Protein AF-B5VTX0-F1 (afdb_monomer_lite)

Secondary structure (DSSP, 8-state):
-HHHHHHHHHHH----HHHIIIIIHHHHHHHHHHHHT-HHHHHHHHHHHHHHSSSTTS-SS--SSS---HHHHHHHHHHHSSGGG-----TT--HHHHHHHHHHSGGGGSPP-------SPPP---S-EEEEE-SSSEEEEEEEEE-GGGHHHHHHHHHHHHSTT-TTGGG-SEEEEEEETTEEEEEEEEEES-HHHHHHHHHHHHHHHHH-EE-GGGHHHHHHHHHHHHTT-SSPPP---TT--EE-----EEEEEESTTTSPPGGG-

Sequence (269 aa):
YYVNALADVLYKTAFKPHELTESVLPAARYDYAVAEQCPVKSAEDQLYAITFRKGLGNPLLYDGVERVSLQDIKDFADKVYTKENLEVSGENVVEADLKRFVDESLLRTLPAGKSLVSKSEPKSFLGEENRVRFIGDSVAAIGIPVNKASLAQYEVLANYLTSALSDLSGLLSSAKLDKFTDGGLFTLFVRDQDSAVVSSNIKKIVADLKKGKDLSPAINYTKLKNAVQNESVSSPIELNFDAVKDFKLGKFNYVAVGDVSNLPYLDEL

pLDDT: mean 94.05, std 4.98, range [66.25, 98.56]

Radius of gyration: 21.54 Å; chains: 1; bounding box: 52×45×51 Å

Organism: Saccharomyces cerevisiae (strain AWRI1631) (NCBI:txid545124)

Foldseek 3Di:
DVLQVVLCCLQCDPLDPCCCVPPVVVVLVVVCVVQQVPQVSVQVLVQQCQWQVPDSNDRPGDPCPDDDDSVNVVVVSLQQSALQQDDDDDDPDDPVVVVVSCCVHNSVVGHHHHHPDDQAAGDTDFQAEDEAADAFKKKKKWKDWFAPQCLLQLLLVQQCLCDPVDPLNVQWPHWHWADDNGTIMTMTMGIDRDQLSNQVSVLVVLVVLQVKDFSVVSLVVSVVVLVVVVVVDRDRDDDDNPPHTMGHDDTIYMYIYHPRVSHDDSVSD

InterPro domains:
  IPR011249 Metalloenzyme, LuxS/M16 peptidase-like [SSF63411] (3-114)
  IPR011249 Metalloenzyme, LuxS/M16 peptidase-like [SSF63411] (122-269)
  IPR011765 Peptidase M16, N-terminal [PF00675] (2-63)

Structure (mmCIF, N/CA/C/O backbone):
data_AF-B5VTX0-F1
#
_entry.id   AF-B5VTX0-F1
#
loop_
_atom_site.group_PDB
_atom_site.id
_atom_site.type_symbol
_atom_site.label_atom_id
_atom_site.label_alt_id
_atom_site.label_comp_id
_atom_site.label_asym_id
_atom_site.label_entity_id
_atom_site.label_seq_id
_atom_site.pdbx_PDB_ins_code
_atom_site.Cartn_x
_atom_site.Cartn_y
_atom_site.Cartn_z
_atom_site.occupancy
_atom_site.B_iso_or_equiv
_atom_site.auth_seq_id
_atom_site.auth_comp_id
_atom_site.auth_asym_id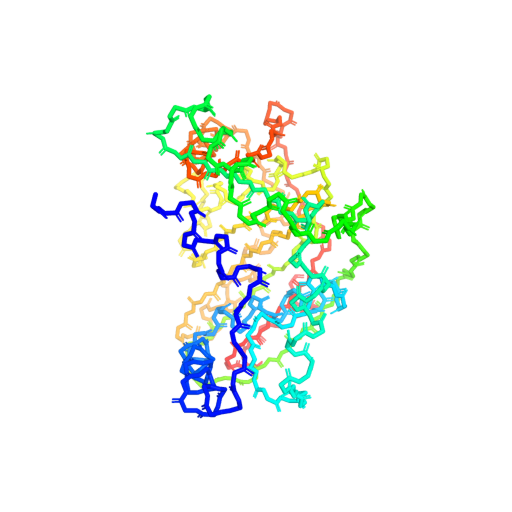
_atom_site.auth_atom_id
_atom_site.pdbx_PDB_model_num
ATOM 1 N N . TYR A 1 1 ? 29.386 4.761 -14.176 1.00 69.56 1 TYR A N 1
ATOM 2 C CA . TYR A 1 1 ? 29.278 3.297 -13.995 1.00 69.56 1 TYR A CA 1
ATOM 3 C C . TYR A 1 1 ? 27.851 2.886 -13.638 1.00 69.56 1 TYR A C 1
ATOM 5 O O . TYR A 1 1 ? 27.204 2.295 -14.488 1.00 69.56 1 TYR A O 1
ATOM 13 N N . TYR A 1 2 ? 27.314 3.266 -12.471 1.00 85.94 2 TYR A N 1
ATOM 14 C CA . TYR A 1 2 ? 25.959 2.865 -12.046 1.00 85.94 2 TYR A CA 1
ATOM 15 C C . TYR A 1 2 ? 24.827 3.301 -12.991 1.00 85.94 2 TYR A C 1
ATOM 17 O O . TYR A 1 2 ? 23.953 2.494 -13.284 1.00 85.94 2 TYR A O 1
ATOM 25 N N . VAL A 1 3 ? 24.887 4.522 -13.542 1.00 89.88 3 VAL A N 1
ATOM 26 C CA . VAL A 1 3 ? 23.897 5.010 -14.527 1.00 89.88 3 VAL A CA 1
ATOM 27 C C . VAL A 1 3 ? 23.802 4.075 -15.738 1.00 89.88 3 VAL A C 1
ATOM 29 O O . VAL A 1 3 ? 22.707 3.702 -16.142 1.00 89.88 3 VAL A O 1
ATOM 32 N N . ASN A 1 4 ? 24.941 3.614 -16.264 1.00 90.75 4 ASN A N 1
ATOM 33 C CA . ASN A 1 4 ? 24.968 2.703 -17.411 1.00 90.75 4 ASN A CA 1
ATOM 34 C C . ASN A 1 4 ? 24.459 1.302 -17.053 1.00 90.75 4 ASN A C 1
ATOM 36 O O . ASN A 1 4 ? 23.766 0.696 -17.860 1.00 90.75 4 ASN A O 1
ATOM 40 N N . ALA A 1 5 ? 24.753 0.803 -15.848 1.00 93.12 5 ALA A N 1
ATOM 41 C CA . ALA A 1 5 ? 24.249 -0.494 -15.397 1.00 93.12 5 ALA A CA 1
ATOM 42 C C . ALA A 1 5 ? 22.714 -0.500 -15.272 1.00 93.12 5 ALA A C 1
ATOM 44 O O . ALA A 1 5 ? 22.065 -1.430 -15.739 1.00 93.12 5 ALA A O 1
ATOM 45 N N . LEU A 1 6 ? 22.124 0.561 -14.707 1.00 94.38 6 LEU A N 1
ATOM 46 C CA . LEU A 1 6 ? 20.665 0.714 -14.636 1.00 94.38 6 LEU A CA 1
ATOM 47 C C . LEU A 1 6 ? 20.047 0.885 -16.032 1.00 94.38 6 LEU A C 1
ATOM 49 O O . LEU A 1 6 ? 19.010 0.295 -16.328 1.00 94.38 6 LEU A O 1
ATOM 53 N N . ALA A 1 7 ? 20.713 1.639 -16.910 1.00 93.25 7 ALA A N 1
ATOM 54 C CA . ALA A 1 7 ? 20.294 1.805 -18.297 1.00 93.25 7 ALA A CA 1
ATOM 55 C C . ALA A 1 7 ? 20.274 0.473 -19.067 1.00 93.25 7 ALA A C 1
ATOM 57 O O . ALA A 1 7 ? 19.331 0.207 -19.809 1.00 93.25 7 ALA A O 1
ATOM 58 N N . ASP A 1 8 ? 21.289 -0.374 -18.876 1.00 93.50 8 ASP A N 1
ATOM 59 C CA . ASP A 1 8 ? 21.383 -1.685 -19.521 1.00 93.50 8 ASP A CA 1
ATOM 60 C C . ASP A 1 8 ? 20.226 -2.611 -19.109 1.00 93.50 8 ASP A C 1
ATOM 62 O O . ASP A 1 8 ? 19.672 -3.304 -19.966 1.00 93.50 8 ASP A O 1
ATOM 66 N N . VAL A 1 9 ? 19.824 -2.584 -17.832 1.00 95.31 9 VAL A N 1
ATOM 67 C CA . VAL A 1 9 ? 18.678 -3.359 -17.324 1.00 95.31 9 VAL A CA 1
ATOM 68 C C . VAL A 1 9 ? 17.379 -2.915 -17.998 1.00 95.31 9 VAL A C 1
ATOM 70 O O . VAL A 1 9 ? 16.646 -3.747 -18.531 1.00 95.31 9 VAL A O 1
ATOM 73 N N . LEU A 1 10 ? 17.104 -1.610 -18.031 1.00 94.12 10 LEU A N 1
ATOM 74 C CA . LEU A 1 10 ? 15.864 -1.090 -18.615 1.00 94.12 10 LEU A CA 1
ATOM 75 C C . LEU A 1 10 ? 15.803 -1.270 -20.138 1.00 94.12 10 LEU A C 1
ATOM 77 O O . LEU A 1 10 ? 14.724 -1.471 -20.682 1.00 94.12 10 LEU A O 1
ATOM 81 N N . TYR A 1 11 ? 16.945 -1.206 -20.830 1.00 93.56 11 TYR A N 1
ATOM 82 C CA . TYR A 1 11 ? 16.978 -1.219 -22.293 1.00 93.56 11 TYR A CA 1
ATOM 83 C C . TYR A 1 11 ? 17.087 -2.623 -22.909 1.00 93.56 11 TYR A C 1
ATOM 85 O O . TYR A 1 11 ? 16.518 -2.870 -23.970 1.00 93.56 11 TYR A O 1
ATOM 93 N N . LYS A 1 12 ? 17.859 -3.543 -22.311 1.00 93.12 12 LYS A N 1
ATOM 94 C CA . LYS A 1 12 ? 18.245 -4.807 -22.977 1.00 93.12 12 LYS A CA 1
ATOM 95 C C . LYS A 1 12 ? 18.386 -6.005 -22.035 1.00 93.12 12 LYS A C 1
ATOM 97 O O . LYS A 1 12 ? 19.260 -6.852 -22.237 1.00 93.12 12 LYS A O 1
ATOM 102 N N . THR A 1 13 ? 17.521 -6.113 -21.028 1.00 95.38 13 THR A N 1
ATOM 103 C CA . THR A 1 13 ? 17.429 -7.347 -20.233 1.00 95.38 13 THR A CA 1
ATOM 104 C C . THR A 1 13 ? 17.148 -8.548 -21.144 1.00 95.38 13 THR A C 1
ATOM 106 O O . THR A 1 13 ? 16.314 -8.494 -22.047 1.00 95.38 13 THR A O 1
ATOM 109 N N . ALA A 1 14 ? 17.881 -9.644 -20.940 1.00 93.81 14 ALA A N 1
ATOM 110 C CA . ALA A 1 14 ? 17.911 -10.760 -21.882 1.00 93.81 14 ALA A CA 1
ATOM 111 C C . ALA A 1 14 ? 16.621 -11.601 -21.904 1.00 93.81 14 ALA A C 1
ATOM 113 O O . ALA A 1 14 ? 16.335 -12.231 -22.928 1.00 93.81 14 ALA A O 1
ATOM 114 N N . PHE A 1 15 ? 15.879 -11.624 -20.787 1.00 95.62 15 PHE A N 1
ATOM 115 C CA . PHE A 1 15 ? 14.642 -12.387 -20.586 1.00 95.62 15 PHE A CA 1
ATOM 116 C C . PHE A 1 15 ? 14.743 -13.820 -21.133 1.00 95.62 15 PHE A C 1
ATOM 118 O O . PHE A 1 15 ? 13.949 -14.237 -21.992 1.00 95.62 15 PHE A O 1
ATOM 125 N N . LYS A 1 16 ? 15.766 -14.570 -20.699 1.00 96.62 16 LYS A N 1
ATOM 126 C CA . LYS A 1 16 ? 15.952 -15.951 -21.147 1.00 96.62 16 LYS A CA 1
ATOM 127 C C . LYS A 1 16 ? 14.939 -16.871 -20.452 1.00 96.62 16 LYS A C 1
ATOM 129 O O . LYS A 1 16 ? 14.689 -16.716 -19.259 1.00 96.62 16 LYS A O 1
ATOM 134 N N . PRO A 1 17 ? 14.385 -17.880 -21.154 1.00 96.50 17 PRO A N 1
ATOM 135 C CA . PRO A 1 17 ? 13.412 -18.794 -20.551 1.00 96.50 17 PRO A CA 1
ATOM 136 C C . PRO A 1 17 ? 13.913 -19.527 -19.300 1.00 96.50 17 PRO A C 1
ATOM 138 O O . PRO A 1 17 ? 13.130 -19.738 -18.380 1.00 96.50 17 PRO A O 1
ATOM 141 N N . HIS A 1 18 ? 15.201 -19.885 -19.249 1.00 96.25 18 HIS A N 1
ATOM 142 C CA . HIS A 1 18 ? 15.778 -20.586 -18.099 1.00 96.25 18 HIS A CA 1
ATOM 143 C C . HIS A 1 18 ? 15.883 -19.686 -16.859 1.00 96.25 18 HIS A C 1
ATOM 145 O O . HIS A 1 18 ? 15.585 -20.146 -15.764 1.00 96.25 18 HIS A O 1
ATOM 151 N N . GLU A 1 19 ? 16.188 -18.391 -17.017 1.00 96.62 19 GLU A N 1
ATOM 152 C CA . GLU A 1 19 ? 16.247 -17.432 -15.899 1.00 96.62 19 GLU A CA 1
ATOM 153 C C . GLU A 1 19 ? 14.890 -17.324 -15.189 1.00 96.62 19 GLU A C 1
ATOM 155 O O . GLU A 1 19 ? 14.826 -17.251 -13.959 1.00 96.62 19 GLU A O 1
ATOM 160 N N . LEU A 1 20 ? 13.792 -17.382 -15.957 1.00 95.25 20 LEU A N 1
ATOM 161 C CA . LEU A 1 20 ? 12.441 -17.362 -15.405 1.00 95.25 20 LEU A CA 1
ATOM 162 C C . LEU A 1 20 ? 12.197 -18.566 -14.486 1.00 95.25 20 LEU A C 1
ATOM 164 O O . LEU A 1 20 ? 11.734 -18.402 -13.360 1.00 95.25 20 LEU A O 1
ATOM 168 N N . THR A 1 21 ? 12.510 -19.776 -14.947 1.00 96.25 21 THR A N 1
ATOM 169 C CA . THR A 1 21 ? 12.226 -21.009 -14.198 1.00 96.25 21 THR A CA 1
ATOM 170 C C . THR A 1 21 ? 13.223 -21.293 -13.080 1.00 96.25 21 THR A C 1
ATOM 172 O O . THR A 1 21 ? 12.836 -21.860 -12.062 1.00 96.25 21 THR A O 1
ATOM 175 N N . GLU A 1 22 ? 14.489 -20.920 -13.262 1.00 97.06 22 GLU A N 1
ATOM 176 C CA . GLU A 1 22 ? 15.588 -21.273 -12.356 1.00 97.06 22 GLU A CA 1
ATOM 177 C C . GLU A 1 22 ? 15.849 -20.204 -11.291 1.00 97.06 22 GLU A C 1
ATOM 179 O O . GLU A 1 22 ? 16.371 -20.528 -10.229 1.00 97.06 22 GLU A O 1
ATOM 184 N N . SER A 1 23 ? 15.500 -18.937 -11.544 1.00 96.88 23 SER A N 1
ATOM 185 C CA . SER A 1 23 ? 15.804 -17.827 -10.627 1.00 96.88 23 SER A CA 1
ATOM 186 C C . SER A 1 23 ? 14.580 -16.987 -10.267 1.00 96.88 23 SER A C 1
ATOM 188 O O . SER A 1 23 ? 14.277 -16.837 -9.084 1.00 96.88 23 SER A O 1
ATOM 190 N N . VAL A 1 24 ? 13.834 -16.484 -11.256 1.00 97.31 24 VAL A N 1
ATOM 191 C CA . VAL A 1 24 ? 12.740 -15.524 -11.009 1.00 97.31 24 VAL A CA 1
ATOM 192 C C . VAL A 1 24 ? 11.555 -16.172 -10.290 1.00 97.31 24 VAL A C 1
ATOM 194 O O . VAL A 1 24 ? 11.121 -15.668 -9.258 1.00 97.31 24 VAL A O 1
ATOM 197 N N . LEU A 1 25 ? 11.031 -17.297 -10.792 1.00 96.19 25 LEU A N 1
ATOM 198 C CA . LEU A 1 25 ? 9.890 -17.972 -10.161 1.00 96.19 25 LEU A CA 1
ATOM 199 C C . LEU A 1 25 ? 10.214 -18.509 -8.755 1.00 96.19 25 LEU A C 1
ATOM 201 O O . LEU A 1 25 ? 9.362 -18.361 -7.879 1.00 96.19 25 LEU A O 1
ATOM 205 N N . PRO A 1 26 ? 11.393 -19.109 -8.488 1.00 97.56 26 PRO A N 1
ATOM 206 C CA . PRO A 1 26 ? 11.787 -19.461 -7.125 1.00 97.56 26 PRO A CA 1
ATOM 207 C C . PRO A 1 26 ? 11.815 -18.264 -6.168 1.00 97.56 26 PRO A C 1
ATOM 209 O O . PRO A 1 26 ? 11.274 -18.374 -5.069 1.00 97.56 26 PRO A O 1
ATOM 212 N N . ALA A 1 27 ? 12.377 -17.125 -6.590 1.00 97.69 27 ALA A N 1
ATOM 213 C CA . ALA A 1 27 ? 12.401 -15.910 -5.776 1.00 97.69 27 ALA A CA 1
ATOM 214 C C . ALA A 1 27 ? 10.984 -15.372 -5.512 1.00 97.69 27 ALA A C 1
ATOM 216 O O . ALA A 1 27 ? 10.610 -15.176 -4.360 1.00 97.69 27 ALA A O 1
ATOM 217 N N . ALA A 1 28 ? 10.148 -15.254 -6.549 1.00 96.88 28 ALA A N 1
ATOM 218 C CA . ALA A 1 28 ? 8.771 -14.776 -6.408 1.00 96.88 28 ALA A CA 1
ATOM 219 C C . ALA A 1 28 ? 7.922 -15.672 -5.486 1.00 96.88 28 ALA A C 1
ATOM 221 O O . ALA A 1 28 ? 7.133 -15.179 -4.682 1.00 96.88 28 ALA A O 1
ATOM 222 N N . ARG A 1 29 ? 8.108 -16.998 -5.559 1.00 96.50 29 ARG A N 1
ATOM 223 C CA . ARG A 1 29 ? 7.440 -17.950 -4.656 1.00 96.50 29 ARG A CA 1
ATOM 224 C C . ARG A 1 29 ? 7.894 -17.792 -3.211 1.00 96.50 29 ARG A C 1
ATOM 226 O O . ARG A 1 29 ? 7.072 -17.933 -2.313 1.00 96.50 29 ARG A O 1
ATOM 233 N N . TYR A 1 30 ? 9.180 -17.527 -2.987 1.00 97.94 30 TYR A N 1
ATOM 234 C CA . TYR A 1 30 ? 9.694 -17.246 -1.651 1.00 97.94 30 TYR A CA 1
ATOM 235 C C . TYR A 1 30 ? 9.080 -15.960 -1.085 1.00 97.94 30 TYR A C 1
ATOM 237 O O . TYR A 1 30 ? 8.579 -15.978 0.037 1.00 97.94 30 TYR A O 1
ATOM 245 N N . ASP A 1 31 ? 9.036 -14.884 -1.872 1.00 97.81 31 ASP A N 1
ATOM 246 C CA . ASP A 1 31 ? 8.447 -13.610 -1.446 1.00 97.81 31 ASP A CA 1
ATOM 247 C C . ASP A 1 31 ? 6.964 -13.763 -1.083 1.00 97.81 31 ASP A C 1
ATOM 249 O O . ASP A 1 31 ? 6.530 -13.289 -0.028 1.00 97.81 31 ASP A O 1
ATOM 253 N N . TYR A 1 32 ? 6.201 -14.484 -1.916 1.00 97.56 32 TYR A N 1
ATOM 254 C CA . TYR A 1 32 ? 4.808 -14.812 -1.624 1.00 97.56 32 TYR A CA 1
ATOM 255 C C . TYR A 1 32 ? 4.680 -15.650 -0.350 1.00 97.56 32 TYR A C 1
ATOM 257 O O . TYR A 1 32 ? 3.905 -15.288 0.528 1.00 97.56 32 TYR A O 1
ATOM 265 N N . ALA A 1 33 ? 5.480 -16.709 -0.193 1.00 96.88 33 ALA A N 1
ATOM 266 C CA . ALA A 1 33 ? 5.438 -17.561 0.994 1.00 96.88 33 ALA A CA 1
ATOM 267 C C . ALA A 1 33 ? 5.741 -16.780 2.285 1.00 96.88 33 ALA A C 1
ATOM 269 O O . ALA A 1 33 ? 5.105 -17.005 3.310 1.00 96.88 33 ALA A O 1
ATOM 270 N N . VAL A 1 34 ? 6.680 -15.829 2.253 1.00 97.38 34 VAL A N 1
ATOM 271 C CA . VAL A 1 34 ? 6.973 -14.961 3.407 1.00 97.38 34 VAL A CA 1
ATOM 272 C C . VAL A 1 34 ? 5.805 -14.016 3.701 1.00 97.38 34 VAL A C 1
ATOM 274 O O . VAL A 1 34 ? 5.466 -13.798 4.866 1.00 97.38 34 VAL A O 1
ATOM 277 N N . ALA A 1 35 ? 5.192 -13.434 2.669 1.00 96.00 35 ALA A N 1
ATOM 278 C CA . ALA A 1 35 ? 4.055 -12.535 2.836 1.00 96.00 35 ALA A CA 1
ATOM 279 C C . ALA A 1 35 ? 2.788 -13.263 3.313 1.00 96.00 35 ALA A C 1
ATOM 281 O O . ALA A 1 35 ? 2.085 -12.732 4.170 1.00 96.00 35 ALA A O 1
ATOM 282 N N . GLU A 1 36 ? 2.544 -14.479 2.821 1.00 95.50 36 GLU A N 1
ATOM 283 C CA . GLU A 1 36 ? 1.406 -15.334 3.175 1.00 95.50 36 GLU A CA 1
ATOM 284 C C . GLU A 1 36 ? 1.383 -15.661 4.673 1.00 95.50 36 GLU A C 1
ATOM 286 O O . GLU A 1 36 ? 0.320 -15.693 5.284 1.00 95.50 36 GLU A O 1
ATOM 291 N N . GLN A 1 37 ? 2.549 -15.825 5.304 1.00 96.38 37 GLN A N 1
ATOM 292 C CA . GLN A 1 37 ? 2.646 -16.077 6.748 1.00 96.38 37 GLN A CA 1
ATOM 293 C C . GLN A 1 37 ? 2.339 -14.840 7.613 1.00 96.38 37 GLN A C 1
ATOM 295 O O . GLN A 1 37 ? 2.287 -14.936 8.840 1.00 96.38 37 GLN A O 1
ATOM 300 N N . CYS A 1 38 ? 2.158 -13.662 7.009 1.00 97.12 38 CYS A N 1
ATOM 301 C CA . CYS A 1 38 ? 1.929 -12.411 7.719 1.00 97.12 38 CYS A CA 1
ATOM 302 C C . CYS A 1 38 ? 0.470 -11.944 7.551 1.00 97.12 38 CYS A C 1
ATOM 304 O O . CYS A 1 38 ? 0.149 -11.288 6.556 1.00 97.12 38 CYS A O 1
ATOM 306 N N . PRO A 1 39 ? -0.420 -12.175 8.538 1.00 97.19 39 PRO A N 1
ATOM 307 C CA . PRO A 1 39 ? -1.855 -11.924 8.370 1.00 97.19 39 PRO A CA 1
ATOM 308 C C . PRO A 1 39 ? -2.200 -10.443 8.167 1.00 97.19 39 PRO A C 1
ATOM 310 O O . PRO A 1 39 ? -3.225 -10.131 7.567 1.00 97.19 39 PRO A O 1
ATOM 313 N N . VAL A 1 40 ? -1.342 -9.515 8.612 1.00 97.38 40 VAL A N 1
ATOM 314 C CA . VAL A 1 40 ? -1.523 -8.076 8.345 1.00 97.38 40 VAL A CA 1
ATOM 315 C C . VAL A 1 40 ? -1.300 -7.727 6.874 1.00 97.38 40 VAL A C 1
ATOM 317 O O . VAL A 1 40 ? -2.038 -6.900 6.356 1.00 97.38 40 VAL A O 1
ATOM 320 N N . LYS A 1 41 ? -0.356 -8.387 6.183 1.00 97.50 41 LYS A N 1
ATOM 321 C CA . LYS A 1 41 ? -0.147 -8.192 4.739 1.00 97.50 41 LYS A CA 1
ATOM 322 C C . LYS A 1 41 ? -1.313 -8.764 3.943 1.00 97.50 41 LYS A C 1
ATOM 324 O O . LYS A 1 41 ? -1.828 -8.093 3.060 1.00 97.50 41 LYS A O 1
ATOM 329 N N . SER A 1 42 ? -1.794 -9.952 4.318 1.00 97.31 42 SER A N 1
ATOM 330 C CA . SER A 1 42 ? -3.016 -10.507 3.730 1.00 97.31 42 SER A CA 1
ATOM 331 C C . SER A 1 42 ? -4.213 -9.577 3.950 1.00 97.31 42 SER A C 1
ATOM 333 O O . SER A 1 42 ? -4.980 -9.348 3.021 1.00 97.31 42 SER A O 1
ATOM 335 N N . ALA A 1 43 ? -4.371 -9.002 5.148 1.00 97.88 43 ALA A N 1
ATOM 336 C CA . ALA A 1 43 ? -5.448 -8.052 5.428 1.00 97.88 43 ALA A CA 1
ATOM 337 C C . ALA A 1 43 ? -5.321 -6.761 4.600 1.00 97.88 43 ALA A C 1
ATOM 339 O O . ALA A 1 43 ? -6.326 -6.247 4.114 1.00 97.88 43 ALA A O 1
ATOM 340 N N . GLU A 1 44 ? -4.101 -6.252 4.419 1.00 98.00 44 GLU A N 1
ATOM 341 C CA . GLU A 1 44 ? -3.812 -5.078 3.595 1.00 98.00 44 GLU A CA 1
ATOM 342 C C . GLU A 1 44 ? -4.165 -5.316 2.121 1.00 98.00 44 GLU A C 1
ATOM 344 O O . GLU A 1 44 ? -4.947 -4.547 1.559 1.00 98.00 44 GLU A O 1
ATOM 349 N N . ASP A 1 45 ? -3.701 -6.419 1.525 1.00 97.81 45 ASP A N 1
ATOM 350 C CA . ASP A 1 45 ? -4.035 -6.786 0.142 1.00 97.81 45 ASP A CA 1
ATOM 351 C C . ASP A 1 45 ? -5.557 -6.900 -0.056 1.00 97.81 45 ASP A C 1
ATOM 353 O O . ASP A 1 45 ? -6.109 -6.401 -1.039 1.00 97.81 45 ASP A O 1
ATOM 357 N N . GLN A 1 46 ? -6.272 -7.489 0.912 1.00 98.12 46 GLN A N 1
ATOM 358 C CA . GLN A 1 46 ? -7.735 -7.563 0.873 1.00 98.12 46 GLN A CA 1
ATOM 359 C C . GLN A 1 46 ? -8.402 -6.186 0.969 1.00 98.12 46 GLN A C 1
ATOM 361 O O . GLN A 1 46 ? -9.384 -5.944 0.265 1.00 98.12 46 GLN A O 1
ATOM 366 N N . LEU A 1 47 ? -7.883 -5.270 1.796 1.00 98.31 47 LEU A N 1
ATOM 367 C CA . LEU A 1 47 ? -8.404 -3.904 1.901 1.00 98.31 47 LEU A CA 1
ATOM 368 C C . LEU A 1 47 ? -8.254 -3.144 0.582 1.00 98.31 47 LEU A C 1
ATOM 370 O O . LEU A 1 47 ? -9.211 -2.501 0.138 1.00 98.31 47 LEU A O 1
ATOM 374 N N . TYR A 1 48 ? -7.096 -3.241 -0.069 1.00 98.25 48 TYR A N 1
ATOM 375 C CA . TYR A 1 48 ? -6.882 -2.659 -1.394 1.00 98.25 48 TYR A CA 1
ATOM 376 C C . TYR A 1 48 ? -7.839 -3.264 -2.431 1.00 98.25 48 TYR A C 1
ATOM 378 O O . TYR A 1 48 ? -8.501 -2.522 -3.170 1.00 98.25 48 TYR A O 1
ATOM 386 N N . ALA A 1 49 ? -7.983 -4.593 -2.434 1.00 97.94 49 ALA A N 1
ATOM 387 C CA . ALA A 1 49 ? -8.845 -5.315 -3.364 1.00 97.94 49 ALA A CA 1
ATOM 388 C C . ALA A 1 49 ? -10.323 -4.911 -3.241 1.00 97.94 49 ALA A C 1
ATOM 390 O O . ALA A 1 49 ? -10.952 -4.584 -4.246 1.00 97.94 49 ALA A O 1
ATOM 391 N N . ILE A 1 50 ? -10.899 -4.860 -2.035 1.00 98.25 50 ILE A N 1
ATOM 392 C CA . ILE A 1 50 ? -12.315 -4.476 -1.882 1.00 98.25 50 ILE A CA 1
ATOM 393 C C . ILE A 1 50 ? -12.547 -2.978 -2.102 1.00 98.25 50 ILE A C 1
ATOM 395 O O . ILE A 1 50 ? -13.601 -2.586 -2.606 1.00 98.25 50 ILE A O 1
ATOM 399 N N . THR A 1 51 ? -11.557 -2.136 -1.786 1.00 97.88 51 THR A N 1
ATOM 400 C CA . THR A 1 51 ? -11.700 -0.679 -1.900 1.00 97.88 51 THR A CA 1
ATOM 401 C C . THR A 1 51 ? -11.622 -0.203 -3.344 1.00 97.88 51 THR A C 1
ATOM 403 O O . THR A 1 51 ? -12.429 0.636 -3.739 1.00 97.88 51 THR A O 1
ATOM 406 N N . PHE A 1 52 ? -10.687 -0.727 -4.144 1.00 96.88 52 PHE A N 1
ATOM 407 C CA . PHE A 1 52 ? -10.442 -0.249 -5.513 1.00 96.88 52 PHE A CA 1
ATOM 408 C C . PHE A 1 52 ? -10.783 -1.276 -6.598 1.00 96.88 52 PHE A C 1
ATOM 410 O O . PHE A 1 52 ? -10.920 -0.912 -7.767 1.00 96.88 52 PHE A O 1
ATOM 417 N N . ARG A 1 53 ? -10.987 -2.548 -6.238 1.00 94.75 53 ARG A N 1
ATOM 418 C CA . ARG A 1 53 ? -11.249 -3.670 -7.155 1.00 94.75 53 ARG A CA 1
ATOM 419 C C . ARG A 1 53 ? -10.120 -3.861 -8.167 1.00 94.75 53 ARG A C 1
ATOM 421 O O . ARG A 1 53 ? -9.206 -4.628 -7.912 1.00 94.75 53 ARG A O 1
ATOM 428 N N . LYS A 1 54 ? -10.163 -3.164 -9.304 1.00 91.44 54 LYS A N 1
ATOM 429 C CA . LYS A 1 54 ? -9.103 -3.193 -10.326 1.00 91.44 54 LYS A CA 1
ATOM 430 C C . LYS A 1 54 ? -8.309 -1.891 -10.303 1.00 91.44 54 LYS A C 1
ATOM 432 O O . LYS A 1 54 ? -8.893 -0.821 -10.169 1.00 91.44 54 LYS A O 1
ATOM 437 N N . GLY A 1 55 ? -6.996 -1.974 -10.507 1.00 91.88 55 GLY A N 1
ATOM 438 C CA . GLY A 1 55 ? -6.086 -0.825 -10.439 1.00 91.88 55 GLY A CA 1
ATOM 439 C C . GLY A 1 55 ? -5.246 -0.900 -9.171 1.00 91.88 55 GLY A C 1
ATOM 440 O O . GLY A 1 55 ? -4.439 -1.813 -9.048 1.00 91.88 55 GLY A O 1
ATOM 441 N N . LEU A 1 56 ? -5.476 0.002 -8.212 1.00 94.31 56 LEU A N 1
ATOM 442 C CA . LEU A 1 56 ? -4.800 -0.035 -6.903 1.00 94.31 56 LEU A CA 1
ATOM 443 C C . LEU A 1 56 ? -5.157 -1.278 -6.067 1.00 94.31 56 LEU A C 1
ATOM 445 O O . LEU A 1 56 ? -4.462 -1.583 -5.113 1.00 94.31 56 LEU A O 1
ATOM 449 N N . GLY A 1 57 ? -6.235 -1.987 -6.419 1.00 95.12 57 GLY A N 1
ATOM 450 C CA . GLY A 1 57 ? -6.650 -3.236 -5.773 1.00 95.12 57 GLY A CA 1
ATOM 451 C C . GLY A 1 57 ? -6.047 -4.505 -6.378 1.00 95.12 57 GLY A C 1
ATOM 452 O O . GLY A 1 57 ? -6.451 -5.600 -5.996 1.00 95.12 57 GLY A O 1
ATOM 453 N N . ASN A 1 58 ? -5.141 -4.380 -7.353 1.00 96.00 58 ASN A N 1
ATOM 454 C CA . ASN A 1 58 ? -4.472 -5.542 -7.931 1.00 96.00 58 ASN A CA 1
ATOM 455 C C . ASN A 1 58 ? -3.537 -6.190 -6.888 1.00 96.00 58 ASN A C 1
ATOM 457 O O . ASN A 1 58 ? -2.894 -5.453 -6.139 1.00 96.00 58 ASN A O 1
ATOM 461 N N . PRO A 1 59 ? -3.409 -7.532 -6.862 1.00 96.50 59 PRO A N 1
ATOM 462 C CA . PRO A 1 59 ? -2.469 -8.210 -5.972 1.00 96.50 59 PRO A CA 1
ATOM 463 C C . PRO A 1 59 ? -1.036 -7.709 -6.172 1.00 96.50 59 PRO A C 1
ATOM 465 O O . PRO A 1 59 ? -0.585 -7.548 -7.309 1.00 96.50 59 PRO A O 1
ATOM 468 N N . LEU A 1 60 ? -0.321 -7.472 -5.070 1.00 96.50 60 LEU A N 1
ATOM 469 C CA . LEU A 1 60 ? 1.048 -6.954 -5.112 1.00 96.50 60 LEU A CA 1
ATOM 470 C C . LEU A 1 60 ? 2.063 -8.022 -5.547 1.00 96.50 60 LEU A C 1
ATOM 472 O O . LEU A 1 60 ? 3.029 -7.715 -6.245 1.00 96.50 60 LEU A O 1
ATOM 476 N N . LEU A 1 61 ? 1.854 -9.268 -5.118 1.00 97.31 61 LEU A N 1
ATOM 477 C CA . LEU A 1 61 ? 2.758 -10.393 -5.353 1.00 97.31 61 LEU A CA 1
ATOM 478 C C . LEU A 1 61 ? 2.121 -11.434 -6.276 1.00 97.31 61 LEU A C 1
ATOM 480 O O . LEU A 1 61 ? 0.903 -11.594 -6.317 1.00 97.31 61 LEU A O 1
ATOM 484 N N . TYR A 1 62 ? 2.966 -12.170 -6.996 1.00 97.25 62 TYR A N 1
ATOM 485 C CA . TYR A 1 62 ? 2.531 -13.278 -7.841 1.00 97.25 62 TYR A CA 1
ATOM 486 C C . TYR A 1 62 ? 2.263 -14.534 -7.001 1.00 97.25 62 TYR A C 1
ATOM 488 O O . TYR A 1 62 ? 3.186 -15.109 -6.425 1.00 97.25 62 TYR A O 1
ATOM 496 N N . ASP A 1 63 ? 1.011 -14.981 -6.987 1.00 94.62 63 ASP A N 1
ATOM 497 C CA . ASP A 1 63 ? 0.525 -16.168 -6.268 1.00 94.62 63 ASP A CA 1
ATOM 498 C C . ASP A 1 63 ? 0.253 -17.373 -7.196 1.00 94.62 63 ASP A C 1
ATOM 500 O O . ASP A 1 63 ? 0.090 -18.506 -6.744 1.00 94.62 63 ASP A O 1
ATOM 504 N N . GLY A 1 64 ? 0.246 -17.150 -8.513 1.00 93.88 64 GLY A N 1
ATOM 505 C CA . GLY A 1 64 ? 0.023 -18.176 -9.529 1.00 93.88 64 GLY A CA 1
ATOM 506 C C . GLY A 1 64 ? -1.438 -18.489 -9.849 1.00 93.88 64 GLY A C 1
ATOM 507 O O . GLY A 1 64 ? -1.675 -19.456 -10.576 1.00 93.88 64 GLY A O 1
ATOM 508 N N . VAL A 1 65 ? -2.409 -17.700 -9.368 1.00 95.81 65 VAL A N 1
ATOM 509 C CA . VAL A 1 65 ? -3.823 -17.888 -9.755 1.00 95.81 65 VAL A CA 1
ATOM 510 C C . VAL A 1 65 ? -4.062 -17.525 -11.221 1.00 95.81 65 VAL A C 1
ATOM 512 O O . VAL A 1 65 ? -4.790 -18.222 -11.929 1.00 95.81 65 VAL A O 1
ATOM 515 N N . GLU A 1 66 ? -3.405 -16.466 -11.696 1.00 94.75 66 GLU A N 1
ATOM 516 C CA . GLU A 1 66 ? -3.354 -16.086 -13.104 1.00 94.75 66 GLU A CA 1
ATOM 517 C C . GLU A 1 66 ? -2.029 -16.552 -13.705 1.00 94.75 66 GLU A C 1
ATOM 519 O O . GLU A 1 66 ? -0.951 -16.317 -13.158 1.00 94.75 66 GLU A O 1
ATOM 524 N N . ARG A 1 67 ? -2.091 -17.242 -14.847 1.00 94.94 67 ARG A N 1
ATOM 525 C CA . ARG A 1 67 ? -0.885 -17.738 -15.509 1.00 94.94 67 ARG A CA 1
ATOM 526 C C . ARG A 1 67 ? -0.173 -16.586 -16.211 1.00 94.94 67 ARG A C 1
ATOM 528 O O . ARG A 1 67 ? -0.658 -16.104 -17.226 1.00 94.94 67 ARG A O 1
ATOM 535 N N . VAL A 1 68 ? 1.021 -16.249 -15.732 1.00 96.56 68 VAL A N 1
ATOM 536 C CA . VAL A 1 68 ? 1.903 -15.254 -16.357 1.00 96.56 68 VAL A CA 1
ATOM 537 C C . VAL A 1 68 ? 2.983 -15.967 -17.173 1.00 96.56 68 VAL A C 1
ATOM 539 O O . VAL A 1 68 ? 3.753 -16.776 -16.649 1.00 96.56 68 VAL A O 1
ATOM 542 N N . SER A 1 69 ? 3.023 -15.711 -18.479 1.00 96.38 69 SER A N 1
ATOM 543 C CA . SER A 1 69 ? 4.038 -16.240 -19.391 1.00 96.38 69 SER A CA 1
ATOM 544 C C . SER A 1 69 ? 5.253 -15.313 -19.496 1.00 96.38 69 SER A C 1
ATOM 546 O O . SER A 1 69 ? 5.209 -14.140 -19.134 1.00 96.38 69 SER A O 1
ATOM 548 N N . LEU A 1 70 ? 6.354 -15.825 -20.058 1.00 96.50 70 LEU A N 1
ATOM 549 C CA . LEU A 1 70 ? 7.530 -15.002 -20.359 1.00 96.50 70 LEU A CA 1
ATOM 550 C C . LEU A 1 70 ? 7.195 -13.842 -21.313 1.00 96.50 70 LEU A C 1
ATOM 552 O O . LEU A 1 70 ? 7.839 -12.799 -21.240 1.00 96.50 70 LEU A O 1
ATOM 556 N N . GLN A 1 71 ? 6.219 -14.026 -22.209 1.00 97.19 71 GLN A N 1
ATOM 557 C CA . GLN A 1 71 ? 5.808 -12.973 -23.132 1.00 97.19 71 GLN A CA 1
ATOM 558 C C . GLN A 1 71 ? 5.062 -11.859 -22.396 1.00 97.19 71 GLN A C 1
ATOM 560 O O . GLN A 1 71 ? 5.373 -10.700 -22.624 1.00 97.19 71 GLN A O 1
ATOM 565 N N . ASP A 1 72 ? 4.192 -12.195 -21.440 1.00 97.25 72 ASP A N 1
ATOM 566 C CA . ASP A 1 72 ? 3.461 -11.193 -20.653 1.00 97.25 72 ASP A CA 1
ATOM 567 C C . ASP A 1 72 ? 4.417 -10.293 -19.853 1.00 97.25 72 ASP A C 1
ATOM 569 O O . ASP A 1 72 ? 4.212 -9.085 -19.754 1.00 97.25 72 ASP A O 1
ATOM 573 N N . ILE A 1 73 ? 5.510 -10.865 -19.331 1.00 97.31 73 ILE A N 1
ATOM 574 C CA . ILE A 1 73 ? 6.561 -10.112 -18.627 1.00 97.31 73 ILE A CA 1
ATOM 575 C C . ILE A 1 73 ? 7.271 -9.142 -19.581 1.00 97.31 73 ILE A C 1
ATOM 577 O O . ILE A 1 73 ? 7.527 -7.996 -19.212 1.00 97.31 73 ILE A O 1
ATOM 581 N N . LYS A 1 74 ? 7.576 -9.582 -20.809 1.00 96.44 74 LYS A N 1
ATOM 582 C CA . LYS A 1 74 ? 8.204 -8.732 -21.834 1.00 96.44 74 LYS A CA 1
ATOM 583 C C . LYS A 1 74 ? 7.272 -7.614 -22.279 1.00 96.44 74 LYS A C 1
ATOM 585 O O . LYS A 1 74 ? 7.683 -6.462 -22.286 1.00 96.44 74 LYS A O 1
ATOM 590 N N . ASP A 1 75 ? 6.015 -7.937 -22.558 1.00 96.75 75 ASP A N 1
ATOM 591 C CA . ASP A 1 75 ? 5.010 -6.962 -22.978 1.00 96.75 75 ASP A CA 1
ATOM 592 C C . ASP A 1 75 ? 4.764 -5.917 -21.875 1.00 96.75 75 ASP A C 1
ATOM 594 O O . ASP A 1 75 ? 4.581 -4.728 -22.150 1.00 96.75 75 ASP A O 1
ATOM 598 N N . PHE A 1 76 ? 4.804 -6.337 -20.604 1.00 96.31 76 PHE A N 1
ATOM 599 C CA . PHE A 1 76 ? 4.743 -5.420 -19.470 1.00 96.31 76 PHE A CA 1
ATOM 600 C C . PHE A 1 76 ? 5.991 -4.532 -19.374 1.00 96.31 76 PHE A C 1
ATOM 602 O O . PHE A 1 76 ? 5.854 -3.324 -19.174 1.00 96.31 76 PHE A O 1
ATOM 609 N N . ALA A 1 77 ? 7.191 -5.092 -19.562 1.00 95.75 77 ALA A N 1
ATOM 610 C CA . ALA A 1 77 ? 8.434 -4.324 -19.590 1.00 95.75 77 ALA A CA 1
ATOM 611 C C . ALA A 1 77 ? 8.431 -3.284 -20.724 1.00 95.75 77 ALA A C 1
ATOM 613 O O . ALA A 1 77 ? 8.695 -2.115 -20.459 1.00 95.75 77 ALA A O 1
ATOM 614 N N . ASP A 1 78 ? 8.025 -3.658 -21.939 1.00 94.56 78 ASP A N 1
ATOM 615 C CA . ASP A 1 78 ? 7.930 -2.750 -23.093 1.00 94.56 78 ASP A CA 1
ATOM 616 C C . ASP A 1 78 ? 6.926 -1.611 -22.854 1.00 94.56 78 ASP A C 1
ATOM 618 O O . ASP A 1 78 ? 7.126 -0.475 -23.290 1.00 94.56 78 ASP A O 1
ATOM 622 N N . LYS A 1 79 ? 5.840 -1.894 -22.128 1.00 94.81 79 LYS A N 1
ATOM 623 C CA . LYS A 1 79 ? 4.837 -0.893 -21.753 1.00 94.81 79 LYS A CA 1
ATOM 624 C C . LYS A 1 79 ? 5.337 0.071 -20.671 1.00 94.81 79 LYS A C 1
ATOM 626 O O . LYS A 1 79 ? 4.979 1.249 -20.705 1.00 94.81 79 LYS A O 1
ATOM 631 N N . VAL A 1 80 ? 6.091 -0.419 -19.685 1.00 96.06 80 VAL A N 1
ATOM 632 C CA . VAL A 1 80 ? 6.468 0.346 -18.482 1.00 96.06 80 VAL A CA 1
ATOM 633 C C . VAL A 1 80 ? 7.814 1.053 -18.637 1.00 96.06 80 VAL A C 1
ATOM 635 O O . VAL A 1 80 ? 7.931 2.201 -18.207 1.00 96.06 80 VAL A O 1
ATOM 638 N N . TYR A 1 81 ? 8.808 0.420 -19.266 1.00 95.94 81 TYR A N 1
ATOM 639 C CA . TYR A 1 81 ? 10.162 0.953 -19.462 1.00 95.94 81 TYR A CA 1
ATOM 640 C C . TYR A 1 81 ? 10.222 1.923 -20.647 1.00 95.94 81 TYR A C 1
ATOM 642 O O . TYR A 1 81 ? 10.886 1.701 -21.658 1.00 95.94 81 TYR A O 1
ATOM 650 N N . THR A 1 82 ? 9.520 3.044 -20.498 1.00 94.81 82 THR A N 1
ATOM 651 C CA . THR A 1 82 ? 9.477 4.142 -21.470 1.00 94.81 82 THR A CA 1
ATOM 652 C C . THR A 1 82 ? 9.946 5.442 -20.826 1.00 94.81 82 THR A C 1
ATOM 654 O O . THR A 1 82 ? 9.824 5.620 -19.612 1.00 94.81 82 THR A O 1
ATOM 657 N N . LYS A 1 83 ? 10.489 6.368 -21.625 1.00 92.19 83 LYS A N 1
ATOM 658 C CA . LYS A 1 83 ? 11.107 7.611 -21.114 1.00 92.19 83 LYS A CA 1
ATOM 659 C C . LYS A 1 83 ? 10.144 8.493 -20.321 1.00 92.19 83 LYS A C 1
ATOM 661 O O . LYS A 1 83 ? 10.549 9.181 -19.397 1.00 92.19 83 LYS A O 1
ATOM 666 N N . GLU A 1 84 ? 8.874 8.474 -20.688 1.00 92.88 84 GLU A N 1
ATOM 667 C CA . GLU A 1 84 ? 7.809 9.299 -20.125 1.00 92.88 84 GLU A CA 1
ATOM 668 C C . GLU A 1 84 ? 7.166 8.657 -18.886 1.00 92.88 84 GLU A C 1
ATOM 670 O O . GLU A 1 84 ? 6.286 9.260 -18.270 1.00 92.88 84 GLU A O 1
ATOM 675 N N . ASN A 1 85 ? 7.575 7.436 -18.529 1.00 93.81 85 ASN A N 1
ATOM 676 C CA . ASN A 1 85 ? 7.065 6.683 -17.384 1.00 93.81 85 ASN A CA 1
ATOM 677 C C . ASN A 1 85 ? 8.160 6.345 -16.353 1.00 93.81 85 ASN A C 1
ATOM 679 O O . ASN A 1 85 ? 7.936 5.523 -15.467 1.00 93.81 85 ASN A O 1
ATOM 683 N N . LEU A 1 86 ? 9.337 6.965 -16.468 1.00 91.50 86 LEU A N 1
ATOM 684 C CA . LEU A 1 86 ? 10.452 6.812 -15.535 1.00 91.50 86 LEU A CA 1
ATOM 685 C C . LEU A 1 86 ? 10.866 8.165 -14.953 1.00 91.50 86 LEU A C 1
ATOM 687 O O . LEU A 1 86 ? 10.741 9.202 -15.601 1.00 91.50 86 LEU A O 1
ATOM 691 N N . GLU A 1 87 ? 11.405 8.132 -13.741 1.00 90.94 87 GLU A N 1
ATOM 692 C CA . GLU A 1 87 ? 12.019 9.275 -13.073 1.00 90.94 87 GLU A CA 1
ATOM 693 C C . GLU A 1 87 ? 13.389 8.842 -12.545 1.00 90.94 87 GLU A C 1
ATOM 695 O O . GLU A 1 87 ? 13.533 7.751 -11.991 1.00 90.94 87 GLU A O 1
ATOM 700 N N . VAL A 1 88 ? 14.413 9.674 -12.752 1.00 90.62 88 VAL A N 1
ATOM 701 C CA . VAL A 1 88 ? 15.774 9.405 -12.275 1.00 90.62 88 VAL A CA 1
ATOM 702 C C . VAL A 1 88 ? 16.069 10.336 -11.109 1.00 90.62 88 VAL A C 1
ATOM 704 O O . VAL A 1 88 ? 16.291 11.529 -11.305 1.00 90.62 88 VAL A O 1
ATOM 707 N N . SER A 1 89 ? 16.109 9.779 -9.903 1.00 89.94 89 SER A N 1
ATOM 708 C CA . SER A 1 89 ? 16.504 10.483 -8.684 1.00 89.94 89 SER A CA 1
ATOM 709 C C . SER A 1 89 ? 17.877 10.010 -8.213 1.00 89.94 89 SER A C 1
ATOM 711 O O . SER A 1 89 ? 18.135 8.807 -8.152 1.00 89.94 89 SER A O 1
ATOM 713 N N . GLY A 1 90 ? 18.754 10.947 -7.857 1.00 88.19 90 GLY A N 1
ATOM 714 C CA . GLY A 1 90 ? 20.053 10.655 -7.258 1.00 88.19 90 GLY A CA 1
ATOM 715 C C . GLY A 1 90 ? 20.232 11.455 -5.977 1.00 88.19 90 GLY A C 1
ATOM 716 O O . GLY A 1 90 ? 20.108 12.676 -5.993 1.00 88.19 90 GLY A O 1
ATOM 717 N N . GLU A 1 91 ? 20.541 10.774 -4.881 1.00 88.94 91 GLU A N 1
ATOM 718 C CA . GLU A 1 91 ? 20.815 11.406 -3.594 1.00 88.94 91 GLU A CA 1
ATOM 719 C C . GLU A 1 91 ? 22.324 11.575 -3.398 1.00 88.94 91 GLU A C 1
ATOM 721 O O . GLU A 1 91 ? 23.099 10.669 -3.707 1.00 88.94 91 GLU A O 1
ATOM 726 N N . ASN A 1 92 ? 22.752 12.737 -2.893 1.00 89.12 92 ASN A N 1
ATOM 727 C CA . ASN A 1 92 ? 24.169 13.100 -2.772 1.00 89.12 92 ASN A CA 1
ATOM 728 C C . ASN A 1 92 ? 24.934 13.054 -4.115 1.00 89.12 92 ASN A C 1
ATOM 730 O O . ASN A 1 92 ? 26.108 12.683 -4.166 1.00 89.12 92 ASN A O 1
ATOM 734 N N . VAL A 1 93 ? 24.277 13.446 -5.216 1.00 91.31 93 VAL A N 1
ATOM 735 C CA . VAL A 1 93 ? 24.858 13.476 -6.571 1.00 91.31 93 VAL A CA 1
ATOM 736 C C . VAL A 1 93 ? 24.841 14.894 -7.144 1.00 91.31 93 VAL A C 1
ATOM 738 O O . VAL A 1 93 ? 23.893 15.649 -6.948 1.00 91.31 93 VAL A O 1
ATOM 741 N N . VAL A 1 94 ? 25.882 15.254 -7.903 1.00 94.12 94 VAL A N 1
ATOM 742 C CA . VAL A 1 94 ? 25.916 16.502 -8.677 1.00 94.12 94 VAL A CA 1
ATOM 743 C C . VAL A 1 94 ? 24.947 16.395 -9.856 1.00 94.12 94 VAL A C 1
ATOM 745 O O . VAL A 1 94 ? 25.189 15.652 -10.807 1.00 94.12 94 VAL A O 1
ATOM 748 N N . GLU A 1 95 ? 23.860 17.164 -9.811 1.00 93.25 95 GLU A N 1
ATOM 749 C CA . GLU A 1 95 ? 22.769 17.113 -10.795 1.00 93.25 95 GLU A CA 1
ATOM 750 C C . GLU A 1 95 ? 23.251 17.304 -12.243 1.00 93.25 95 GLU A C 1
ATOM 752 O O . GLU A 1 95 ? 22.800 16.603 -13.148 1.00 93.25 95 GLU A O 1
AT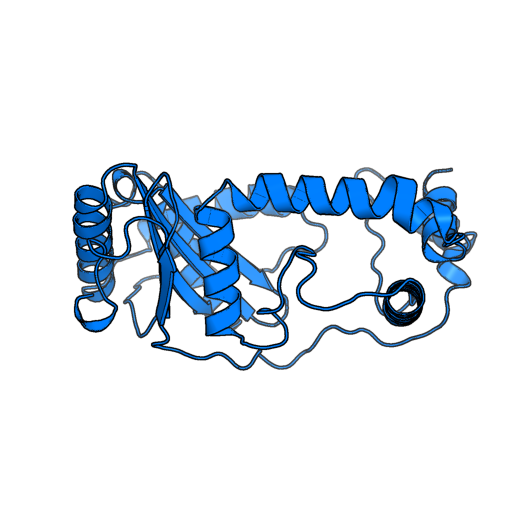OM 757 N N . ALA A 1 96 ? 24.199 18.218 -12.472 1.00 94.00 96 ALA A N 1
ATOM 758 C CA . ALA A 1 96 ? 24.740 18.487 -13.805 1.00 94.00 96 ALA A CA 1
ATOM 759 C C . ALA A 1 96 ? 25.455 17.265 -14.407 1.00 94.00 96 ALA A C 1
ATOM 761 O O . ALA A 1 96 ? 25.253 16.939 -15.579 1.00 94.00 96 ALA A O 1
ATOM 762 N N . ASP A 1 97 ? 26.250 16.560 -13.599 1.00 93.50 97 ASP A N 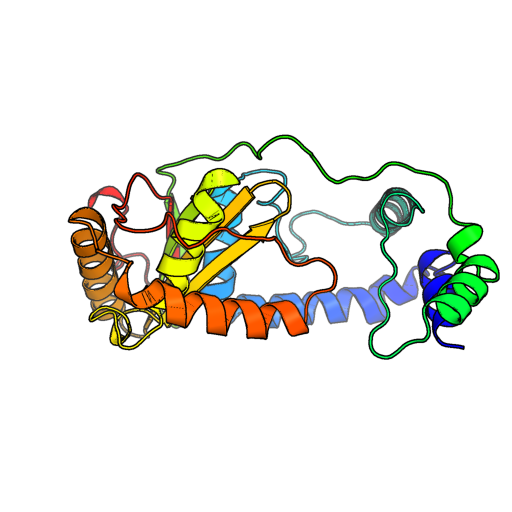1
ATOM 763 C CA . ASP A 1 97 ? 26.934 15.342 -14.033 1.00 93.50 97 ASP A CA 1
ATOM 764 C C . ASP A 1 97 ? 25.948 14.185 -14.209 1.00 93.50 97 ASP A C 1
ATOM 766 O O . ASP A 1 97 ? 26.072 13.422 -15.166 1.00 93.50 97 ASP A O 1
ATOM 770 N N . LEU A 1 98 ? 24.943 14.074 -13.331 1.00 93.12 98 LEU A N 1
ATOM 771 C CA . LEU A 1 98 ? 23.890 13.066 -13.457 1.00 93.12 98 LEU A CA 1
ATOM 772 C C . LEU A 1 98 ? 23.123 13.233 -14.769 1.00 93.12 98 LEU A C 1
ATOM 774 O O . LEU A 1 98 ? 22.981 12.264 -15.509 1.00 93.12 98 LEU A O 1
ATOM 778 N N . LYS A 1 99 ? 22.693 14.458 -15.092 1.00 93.44 99 LYS A N 1
ATOM 779 C CA . LYS A 1 99 ? 22.023 14.772 -16.362 1.00 93.44 99 LYS A CA 1
ATOM 780 C C . LYS A 1 99 ? 22.892 14.394 -17.557 1.00 93.44 99 LYS A C 1
ATOM 782 O O . LYS A 1 99 ? 22.422 13.678 -18.436 1.00 93.44 99 LYS A O 1
ATOM 787 N N . ARG A 1 100 ? 24.179 14.770 -17.542 1.00 94.00 100 ARG A N 1
ATOM 788 C CA . ARG A 1 100 ? 25.127 14.385 -18.598 1.00 94.00 100 ARG A CA 1
ATOM 789 C C . ARG A 1 100 ? 25.217 12.864 -18.753 1.00 94.00 100 ARG A C 1
ATOM 791 O O . ARG A 1 100 ? 25.105 12.364 -19.865 1.00 94.00 100 ARG A O 1
ATOM 798 N N . PHE A 1 101 ? 25.383 12.120 -17.660 1.00 93.31 101 PHE A N 1
ATOM 799 C CA . PHE A 1 101 ? 25.498 10.661 -17.734 1.00 93.31 101 PHE A CA 1
ATOM 800 C C . PHE A 1 101 ? 24.199 9.978 -18.160 1.00 93.31 101 PHE A C 1
ATOM 802 O O . PHE A 1 101 ? 24.254 8.979 -18.870 1.00 93.31 101 PHE A O 1
ATOM 809 N N . VAL A 1 102 ? 23.038 10.499 -17.762 1.00 92.69 102 VAL A N 1
ATOM 810 C CA . VAL A 1 102 ? 21.740 10.000 -18.237 1.00 92.69 102 VAL A CA 1
ATOM 811 C C . VAL A 1 102 ? 21.619 10.214 -19.747 1.00 92.69 102 VAL A C 1
ATOM 813 O O . VAL A 1 102 ? 21.268 9.270 -20.457 1.00 92.69 102 VAL A O 1
ATOM 816 N N . ASP A 1 103 ? 21.995 11.395 -20.242 1.00 91.38 103 ASP A N 1
ATOM 817 C CA . ASP A 1 103 ? 21.957 11.740 -21.667 1.00 91.38 103 ASP A CA 1
ATOM 818 C C . ASP A 1 103 ? 22.950 10.944 -22.528 1.00 91.38 103 ASP A C 1
ATOM 820 O O . ASP A 1 103 ? 22.690 10.722 -23.714 1.00 91.38 103 ASP A O 1
ATOM 824 N N . GLU A 1 104 ? 24.078 10.526 -21.948 1.00 91.62 104 GLU A N 1
ATOM 825 C CA . GLU A 1 104 ? 25.093 9.671 -22.583 1.00 91.62 104 GLU A CA 1
ATOM 826 C C . GLU A 1 104 ? 24.756 8.169 -22.500 1.00 91.62 104 GLU A C 1
ATOM 828 O O . GLU A 1 104 ? 25.350 7.360 -23.216 1.00 91.62 104 GLU A O 1
ATOM 833 N N . SER A 1 105 ? 23.813 7.777 -21.639 1.00 90.94 105 SER A N 1
ATOM 834 C CA . SER A 1 105 ? 23.443 6.377 -21.406 1.00 90.94 105 SER A CA 1
ATOM 835 C C . SER A 1 105 ? 22.330 5.873 -22.335 1.00 90.94 105 SER A C 1
ATOM 837 O O . SER A 1 105 ? 21.656 6.634 -23.034 1.00 90.94 105 SER A O 1
ATOM 839 N N . LEU A 1 106 ? 22.056 4.564 -22.271 1.00 90.19 106 LEU A N 1
ATOM 840 C CA . LEU A 1 106 ? 20.939 3.944 -22.995 1.00 90.19 106 LEU A CA 1
ATOM 841 C C . LEU A 1 106 ? 19.551 4.412 -22.518 1.00 90.19 106 LEU A C 1
ATOM 843 O O . LEU A 1 106 ? 18.563 4.178 -23.216 1.00 90.19 106 LEU A O 1
ATOM 847 N N . LEU A 1 107 ? 19.450 5.125 -21.388 1.00 89.94 107 LEU A N 1
ATOM 848 C CA . LEU A 1 107 ? 18.182 5.714 -20.935 1.00 89.94 107 LEU A CA 1
ATOM 849 C C . LEU A 1 107 ? 17.618 6.684 -21.976 1.00 89.94 107 LEU A C 1
ATOM 851 O O . LEU A 1 107 ? 16.416 6.691 -22.236 1.00 89.94 107 LEU A O 1
ATOM 855 N N . ARG A 1 108 ? 18.484 7.450 -22.650 1.00 89.62 108 ARG A N 1
ATOM 856 C CA . ARG A 1 108 ? 18.070 8.369 -23.718 1.00 89.62 108 ARG A CA 1
ATOM 857 C C . ARG A 1 108 ? 17.534 7.639 -24.953 1.00 89.62 108 ARG A C 1
ATOM 859 O O . ARG A 1 108 ? 16.696 8.183 -25.679 1.00 89.62 108 ARG A O 1
ATOM 866 N N . THR A 1 109 ? 18.004 6.413 -25.185 1.00 92.44 109 THR A N 1
ATOM 867 C CA . THR A 1 109 ? 17.601 5.575 -26.323 1.00 92.44 109 THR A CA 1
ATOM 868 C C . THR A 1 109 ? 16.326 4.774 -26.080 1.00 92.44 109 THR A C 1
ATOM 870 O O . THR A 1 109 ? 15.808 4.197 -27.033 1.00 92.44 109 THR A O 1
ATOM 873 N N . LEU A 1 110 ? 15.789 4.762 -24.853 1.00 92.94 110 LEU A N 1
ATOM 874 C CA . LEU A 1 110 ? 14.510 4.113 -24.560 1.00 92.94 110 LEU A CA 1
ATOM 875 C C . LEU A 1 110 ? 13.387 4.661 -25.464 1.00 92.94 110 LEU A C 1
ATOM 877 O O . LEU A 1 110 ? 13.415 5.839 -25.861 1.00 92.94 110 LEU A O 1
ATOM 881 N N . PRO A 1 111 ? 12.392 3.825 -25.805 1.00 92.56 111 PRO A N 1
ATOM 882 C CA . PRO A 1 111 ? 11.269 4.255 -26.621 1.00 92.56 111 PRO A CA 1
ATOM 883 C C . PRO A 1 111 ? 10.472 5.355 -25.913 1.00 92.56 111 PRO A C 1
ATOM 885 O O . PRO A 1 111 ? 10.323 5.367 -24.688 1.00 92.56 111 PRO A O 1
ATOM 888 N N . ALA A 1 112 ? 9.968 6.298 -26.712 1.00 87.94 112 ALA A N 1
ATOM 889 C CA . ALA A 1 112 ? 8.981 7.255 -26.238 1.00 87.94 112 ALA A CA 1
ATOM 890 C C . ALA A 1 112 ? 7.627 6.541 -26.096 1.00 87.94 112 ALA A C 1
ATOM 892 O O . ALA A 1 112 ? 7.120 5.963 -27.060 1.00 87.94 112 ALA A O 1
ATOM 893 N N . GLY A 1 113 ? 7.066 6.559 -24.896 1.00 89.44 113 GLY A N 1
ATOM 894 C CA . GLY A 1 113 ? 5.784 5.984 -24.530 1.00 89.44 113 GLY A CA 1
ATOM 895 C C . GLY A 1 113 ? 4.829 7.039 -23.986 1.00 89.44 113 GLY A C 1
ATOM 896 O O . GLY A 1 113 ? 4.708 8.147 -24.509 1.00 89.44 113 GLY A O 1
ATOM 897 N N . LYS A 1 114 ? 4.085 6.667 -22.946 1.00 91.25 114 LYS A N 1
ATOM 898 C CA . LYS A 1 114 ? 3.143 7.546 -22.251 1.00 91.25 114 LYS A CA 1
ATOM 899 C C . LYS A 1 114 ? 3.290 7.319 -20.757 1.00 91.25 114 LYS A C 1
ATOM 901 O O . LYS A 1 114 ? 3.399 6.175 -20.327 1.00 91.25 114 LYS A O 1
ATOM 906 N N . SER A 1 115 ? 3.214 8.395 -19.982 1.00 91.94 115 SER A N 1
ATOM 907 C CA . SER A 1 115 ? 3.085 8.275 -18.532 1.00 91.94 115 SER A CA 1
ATOM 908 C C . SER A 1 115 ? 1.802 7.514 -18.196 1.00 91.94 115 SER A C 1
ATOM 910 O O . SER A 1 115 ? 0.726 7.850 -18.704 1.00 91.94 115 SER A O 1
ATOM 912 N N . LEU A 1 116 ? 1.918 6.484 -17.358 1.00 92.06 116 LEU A N 1
ATOM 913 C CA . LEU A 1 116 ? 0.782 5.690 -16.888 1.00 92.06 116 LEU A CA 1
ATOM 914 C C . LEU A 1 116 ? 0.076 6.336 -15.685 1.00 92.06 116 LEU A C 1
ATOM 916 O O . LEU A 1 116 ? -0.944 5.822 -15.228 1.00 92.06 116 LEU A O 1
ATOM 920 N N . VAL A 1 117 ? 0.594 7.463 -15.185 1.00 89.62 117 VAL A N 1
ATOM 921 C CA . VAL A 1 117 ? 0.026 8.191 -14.049 1.00 89.62 117 VAL A CA 1
ATOM 922 C C . VAL A 1 117 ? -1.337 8.771 -14.430 1.00 89.62 117 VAL A C 1
ATOM 924 O O . VAL A 1 117 ? -1.460 9.636 -15.303 1.00 89.62 117 VAL A O 1
ATOM 927 N N . SER A 1 118 ? -2.377 8.307 -13.741 1.00 86.56 118 SER A N 1
ATOM 928 C CA . SER A 1 118 ? -3.722 8.863 -13.854 1.00 86.56 118 SER A CA 1
ATOM 929 C C . SER A 1 118 ? -3.824 10.184 -13.092 1.00 86.56 118 SER A C 1
ATOM 931 O O . SER A 1 118 ? -3.335 10.322 -11.973 1.00 86.56 118 SER A O 1
ATOM 933 N N . LYS A 1 119 ? -4.499 11.173 -13.687 1.00 83.62 119 LYS A N 1
ATOM 934 C CA . LYS A 1 119 ? -4.829 12.439 -13.006 1.00 83.62 119 LYS A CA 1
ATOM 935 C C . LYS A 1 119 ? -6.186 12.400 -12.306 1.00 83.62 119 LYS A C 1
ATOM 937 O O . LYS A 1 119 ? -6.413 13.216 -11.413 1.00 83.62 119 LYS A O 1
ATOM 942 N N . SER A 1 120 ? -7.078 11.504 -12.730 1.00 88.56 120 SER A N 1
ATOM 943 C CA . SER A 1 120 ? -8.409 11.344 -12.143 1.00 88.56 120 SER A CA 1
ATOM 944 C C . SER A 1 120 ? -8.346 10.500 -10.880 1.00 88.56 120 SER A C 1
ATOM 946 O O . SER A 1 120 ? -7.601 9.523 -10.848 1.00 88.56 120 SER A O 1
ATOM 948 N N . GLU A 1 121 ? -9.169 10.851 -9.894 1.00 88.06 121 GLU A N 1
ATOM 949 C CA . GLU A 1 121 ? -9.293 10.085 -8.654 1.00 88.06 121 GLU A CA 1
ATOM 950 C C . GLU A 1 121 ? -9.740 8.638 -8.943 1.00 88.06 121 GLU A C 1
ATOM 952 O O . GLU A 1 121 ? -10.657 8.430 -9.753 1.00 88.06 121 GLU A O 1
ATOM 957 N N . PRO A 1 122 ? -9.120 7.631 -8.301 1.00 91.69 122 PRO A N 1
ATOM 958 C CA . PRO A 1 122 ? -9.529 6.243 -8.442 1.00 91.69 122 PRO A CA 1
ATOM 959 C C . PRO A 1 122 ? -10.971 6.042 -7.984 1.00 91.69 122 PRO A C 1
ATOM 961 O O . PRO A 1 122 ? -11.399 6.550 -6.946 1.00 91.69 122 PRO A O 1
ATOM 964 N N . LYS A 1 123 ? -11.725 5.229 -8.728 1.00 94.50 123 LYS A N 1
ATOM 965 C CA . LYS A 1 123 ? -13.046 4.794 -8.276 1.00 94.50 123 LYS A CA 1
ATOM 966 C C . LYS A 1 123 ? -12.883 3.913 -7.038 1.00 94.50 123 LYS A C 1
ATOM 968 O O . LYS A 1 123 ? -12.235 2.873 -7.114 1.00 94.50 123 LYS A O 1
ATOM 973 N N . SER A 1 124 ? -13.517 4.308 -5.940 1.00 95.56 124 SER A N 1
ATOM 974 C CA . SER A 1 124 ? -13.514 3.561 -4.686 1.00 95.56 124 SER A CA 1
ATOM 975 C C . SER A 1 124 ? -14.912 3.085 -4.292 1.00 95.56 124 SER A C 1
ATOM 977 O O . SER A 1 124 ? -15.932 3.620 -4.738 1.00 95.56 124 SER A O 1
ATOM 979 N N . PHE A 1 125 ? -14.948 2.043 -3.469 1.00 97.25 125 PHE A N 1
ATOM 980 C CA . PHE A 1 125 ? -16.156 1.449 -2.904 1.00 97.25 125 PHE A CA 1
ATOM 981 C C . PHE A 1 125 ? -16.100 1.566 -1.377 1.00 97.25 125 PHE A C 1
ATOM 983 O O . PHE A 1 125 ? -15.015 1.545 -0.797 1.00 97.25 125 PHE A O 1
ATOM 990 N N . LEU A 1 126 ? -17.254 1.766 -0.736 1.00 96.88 126 LEU A N 1
ATOM 991 C CA . LEU A 1 126 ? -17.374 2.043 0.699 1.00 96.88 126 LEU A CA 1
ATOM 992 C C . LEU A 1 126 ? -18.443 1.151 1.327 1.00 96.88 126 LEU A C 1
ATOM 994 O O . LEU A 1 126 ? -19.549 1.069 0.793 1.00 96.88 126 LEU A O 1
ATOM 998 N N . GLY A 1 127 ? -18.156 0.616 2.514 1.00 96.75 127 GLY A N 1
ATOM 999 C CA . GLY A 1 127 ? -19.042 -0.313 3.219 1.00 96.75 127 GLY A CA 1
ATOM 1000 C C . GLY A 1 127 ? -18.912 -1.754 2.728 1.00 96.75 127 GLY A C 1
ATOM 1001 O O . GLY A 1 127 ? -19.843 -2.533 2.895 1.00 96.75 127 GLY A O 1
ATOM 1002 N N . GLU A 1 128 ? -17.788 -2.090 2.095 1.00 98.06 128 GLU A N 1
ATOM 1003 C CA . GLU A 1 128 ? -17.491 -3.448 1.652 1.00 98.06 128 GLU A CA 1
ATOM 1004 C C . GLU A 1 128 ? -16.781 -4.218 2.780 1.00 98.06 128 GLU A C 1
ATOM 1006 O O . GLU A 1 128 ? -15.987 -3.653 3.541 1.00 98.06 128 GLU A O 1
ATOM 1011 N N . GLU A 1 129 ? -17.038 -5.522 2.863 1.00 97.88 129 GLU A N 1
ATOM 1012 C CA . GLU A 1 129 ? -16.411 -6.426 3.828 1.00 97.88 129 GLU A CA 1
AT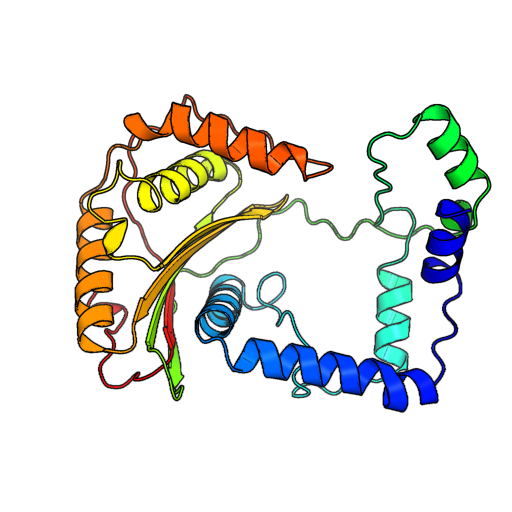OM 1013 C C . GLU A 1 129 ? -15.825 -7.651 3.117 1.00 97.88 129 GLU A C 1
ATOM 1015 O O . GLU A 1 129 ? -16.433 -8.178 2.183 1.00 97.88 129 GLU A O 1
ATOM 1020 N N . ASN A 1 130 ? -14.670 -8.140 3.583 1.00 98.25 130 ASN A N 1
ATOM 1021 C CA . ASN A 1 130 ? -14.200 -9.481 3.236 1.00 98.25 130 ASN A CA 1
ATOM 1022 C C . ASN A 1 130 ? -13.605 -10.224 4.440 1.00 98.25 130 ASN A C 1
ATOM 1024 O O . ASN A 1 130 ? -13.056 -9.620 5.360 1.00 98.25 130 ASN A O 1
ATOM 1028 N N . ARG A 1 131 ? -13.709 -11.555 4.438 1.00 98.25 131 ARG A N 1
ATOM 1029 C CA . ARG A 1 131 ? -13.322 -12.405 5.570 1.00 98.25 131 ARG A CA 1
ATOM 1030 C C . ARG A 1 131 ? -12.482 -13.584 5.090 1.00 98.25 131 ARG A C 1
ATOM 1032 O O . ARG A 1 131 ? -12.931 -14.362 4.251 1.00 98.25 131 ARG A O 1
ATOM 1039 N N . VAL A 1 132 ? -11.281 -13.744 5.644 1.00 98.00 132 VAL A N 1
ATOM 1040 C CA . VAL A 1 132 ? -10.316 -14.776 5.234 1.00 98.00 132 VAL A CA 1
ATOM 1041 C C . VAL A 1 132 ? -9.933 -15.635 6.432 1.00 98.00 132 VAL A C 1
ATOM 1043 O O . VAL A 1 132 ? -9.393 -15.151 7.424 1.00 98.00 132 VAL A O 1
ATOM 1046 N N . ARG A 1 133 ? -10.209 -16.940 6.357 1.00 98.06 133 ARG A N 1
ATOM 1047 C CA . ARG A 1 133 ? -9.795 -17.874 7.412 1.00 98.06 133 ARG A CA 1
ATOM 1048 C C . ARG A 1 133 ? -8.282 -18.045 7.348 1.00 98.06 133 ARG A C 1
ATOM 1050 O O . ARG A 1 133 ? -7.751 -18.339 6.282 1.00 98.06 133 ARG A O 1
ATOM 1057 N N . PHE A 1 134 ? -7.612 -17.884 8.481 1.00 97.06 134 PHE A N 1
ATOM 1058 C CA . PHE A 1 134 ? -6.160 -17.996 8.573 1.00 97.06 134 PHE A CA 1
ATOM 1059 C C . PHE A 1 134 ? -5.772 -18.664 9.893 1.00 97.06 134 PHE A C 1
ATOM 1061 O O . PHE A 1 134 ? -6.461 -18.503 10.899 1.00 97.06 134 PHE A O 1
ATOM 1068 N N . ILE A 1 135 ? -4.696 -19.450 9.878 1.00 96.94 135 ILE A N 1
ATOM 1069 C CA . ILE A 1 135 ? -4.181 -20.138 11.064 1.00 96.94 135 ILE A CA 1
ATOM 1070 C C . ILE A 1 135 ? -3.025 -19.309 11.621 1.00 96.94 135 ILE A C 1
ATOM 1072 O O . ILE A 1 135 ? -1.993 -19.184 10.971 1.00 96.94 135 ILE A O 1
ATOM 1076 N N . GLY A 1 136 ? -3.193 -18.769 12.825 1.00 95.62 136 GLY A N 1
ATOM 1077 C CA . GLY A 1 136 ? -2.215 -17.904 13.483 1.00 95.62 136 GLY A CA 1
ATOM 1078 C C . GLY A 1 136 ? -2.908 -16.727 14.158 1.00 95.62 136 GLY A C 1
ATOM 1079 O O . GLY A 1 136 ? -4.059 -16.847 14.580 1.00 95.62 136 GLY A O 1
ATOM 1080 N N . ASP A 1 137 ? -2.211 -15.597 14.241 1.00 97.38 137 ASP A N 1
ATOM 1081 C CA . ASP A 1 137 ? -2.763 -14.367 14.808 1.00 97.38 137 ASP A CA 1
ATOM 1082 C C . ASP A 1 137 ? -4.010 -13.912 14.039 1.00 97.38 137 ASP A C 1
ATOM 1084 O O . ASP A 1 137 ? -4.077 -13.986 12.807 1.00 97.38 137 ASP A O 1
ATOM 1088 N N . SER A 1 138 ? -4.981 -13.385 14.777 1.00 98.00 138 SER A N 1
ATOM 1089 C CA . SER A 1 138 ? -6.171 -12.766 14.211 1.00 98.00 138 SER A CA 1
ATOM 1090 C C . SER A 1 138 ? -5.937 -11.279 13.970 1.00 98.00 138 SER A C 1
ATOM 1092 O O . SER A 1 138 ? -5.311 -10.585 14.772 1.00 98.00 138 SER A O 1
ATOM 1094 N N . VAL A 1 139 ? -6.453 -10.778 12.850 1.00 98.38 139 VAL A N 1
ATOM 1095 C CA . VAL A 1 139 ? -6.341 -9.384 12.431 1.00 98.38 139 VAL A CA 1
ATOM 1096 C C . VAL A 1 139 ? -7.710 -8.855 12.028 1.00 98.38 139 VAL A C 1
ATOM 1098 O O . VAL A 1 139 ? -8.375 -9.411 11.156 1.00 98.38 139 VAL A O 1
ATOM 1101 N N . ALA A 1 140 ? -8.105 -7.742 12.635 1.00 98.38 140 ALA A N 1
ATOM 1102 C CA . ALA A 1 140 ? -9.232 -6.930 12.200 1.00 98.38 140 ALA A CA 1
ATOM 1103 C C . ALA A 1 140 ? -8.693 -5.605 11.657 1.00 98.38 140 ALA A C 1
ATOM 1105 O O . ALA A 1 140 ? -7.974 -4.889 12.361 1.00 98.38 140 ALA A O 1
ATOM 1106 N N . ALA A 1 141 ? -9.025 -5.286 10.410 1.00 98.38 141 ALA A N 1
ATOM 1107 C CA . ALA A 1 141 ? -8.499 -4.116 9.725 1.00 98.38 141 ALA A CA 1
ATOM 1108 C C . ALA A 1 141 ? -9.613 -3.266 9.115 1.00 98.38 141 ALA A C 1
ATOM 1110 O O . ALA A 1 141 ? -10.612 -3.794 8.623 1.00 98.38 141 ALA A O 1
ATOM 1111 N N . ILE A 1 142 ? -9.426 -1.947 9.132 1.00 98.31 142 ILE A N 1
ATOM 1112 C CA . ILE A 1 142 ? -10.300 -0.999 8.436 1.00 98.31 142 ILE A CA 1
ATOM 1113 C C . ILE A 1 142 ? -9.512 -0.234 7.379 1.00 98.31 142 ILE A C 1
ATOM 1115 O O . ILE A 1 142 ? -8.355 0.132 7.595 1.00 98.31 142 ILE A O 1
ATOM 1119 N N . GLY A 1 143 ? -10.162 0.019 6.247 1.00 98.12 143 GLY A N 1
ATOM 1120 C CA . GLY A 1 143 ? -9.622 0.796 5.137 1.00 98.12 143 GLY A CA 1
ATOM 1121 C C . GLY A 1 143 ? -10.556 1.934 4.763 1.00 98.12 143 GLY A C 1
ATOM 1122 O O . GLY A 1 143 ? -11.773 1.748 4.677 1.00 98.12 143 GLY A O 1
ATOM 1123 N N . ILE A 1 144 ? -9.994 3.120 4.543 1.00 98.38 144 ILE A N 1
ATOM 1124 C CA . ILE A 1 144 ? -10.753 4.307 4.149 1.00 98.38 144 ILE A CA 1
ATOM 1125 C C . ILE A 1 144 ? -10.080 4.926 2.922 1.00 98.38 144 ILE A C 1
ATOM 1127 O O . ILE A 1 144 ? -8.946 5.397 3.043 1.00 98.38 144 ILE A O 1
ATOM 1131 N N . PRO A 1 145 ? -10.734 4.937 1.745 1.00 97.44 145 PRO A N 1
ATOM 1132 C CA . PRO A 1 145 ? -10.218 5.651 0.588 1.00 97.44 145 PRO A CA 1
ATOM 1133 C C . PRO A 1 145 ? -10.241 7.156 0.862 1.00 97.44 145 PRO A C 1
ATOM 1135 O O . PRO A 1 145 ? -11.255 7.711 1.293 1.00 97.44 145 PRO A O 1
ATOM 1138 N N . VAL A 1 146 ? -9.121 7.817 0.596 1.00 95.88 146 VAL A N 1
ATOM 1139 C CA . VAL A 1 146 ? -8.912 9.238 0.872 1.00 95.88 146 VAL A CA 1
ATOM 1140 C C . VAL A 1 146 ? -8.720 9.980 -0.446 1.00 95.88 146 VAL A C 1
ATOM 1142 O O . VAL A 1 146 ? -7.927 9.576 -1.296 1.00 95.88 146 VAL A O 1
ATOM 1145 N N . ASN A 1 147 ? -9.457 11.074 -0.629 1.00 92.19 147 ASN A N 1
ATOM 1146 C CA . ASN A 1 147 ? -9.263 11.972 -1.767 1.00 92.19 147 ASN A CA 1
ATOM 1147 C C . ASN A 1 147 ? -8.040 12.878 -1.543 1.00 92.19 147 ASN A C 1
ATOM 1149 O O . ASN A 1 147 ? -7.537 13.003 -0.427 1.00 92.19 147 ASN A O 1
ATOM 1153 N N . LYS A 1 148 ? -7.580 13.572 -2.588 1.00 89.94 148 LYS A N 1
ATOM 1154 C CA . LYS A 1 148 ? -6.382 14.430 -2.496 1.00 89.94 148 LYS A CA 1
ATOM 1155 C C . LYS A 1 148 ? -6.488 15.515 -1.426 1.00 89.94 148 LYS A C 1
ATOM 1157 O O . LYS A 1 148 ? -5.523 15.782 -0.718 1.00 89.94 148 LYS A O 1
ATOM 1162 N N . ALA A 1 149 ? -7.659 16.141 -1.316 1.00 89.19 149 ALA A N 1
ATOM 1163 C CA . ALA A 1 149 ? -7.881 17.268 -0.414 1.00 89.19 149 ALA A CA 1
ATOM 1164 C C . ALA A 1 149 ? -7.847 16.860 1.069 1.00 89.19 149 ALA A C 1
ATOM 1166 O O . ALA A 1 149 ? -7.463 17.661 1.918 1.00 89.19 149 ALA A O 1
ATOM 1167 N N . SER A 1 150 ? -8.227 15.620 1.386 1.00 92.06 150 SER A N 1
ATOM 1168 C CA . SER A 1 150 ? -8.305 15.113 2.757 1.00 92.06 150 SER A CA 1
ATOM 1169 C C . SER A 1 150 ? -7.061 14.342 3.207 1.00 92.06 150 SER A C 1
ATOM 1171 O O . SER A 1 150 ? -7.001 13.968 4.377 1.00 92.06 150 SER A O 1
ATOM 1173 N N . LEU A 1 151 ? -6.048 14.139 2.352 1.00 93.00 151 LEU A N 1
ATOM 1174 C CA . LEU A 1 151 ? -4.818 13.413 2.719 1.00 93.00 151 LEU A CA 1
ATOM 1175 C C . LEU A 1 151 ? -4.160 13.970 3.989 1.00 93.00 151 LEU A C 1
ATOM 1177 O O . LEU A 1 151 ? -3.791 13.202 4.873 1.00 93.00 151 LEU A O 1
ATOM 1181 N N . ALA A 1 152 ? -4.089 15.297 4.132 1.00 94.00 152 ALA A N 1
ATOM 1182 C CA . ALA A 1 152 ? -3.487 15.936 5.303 1.00 94.00 152 ALA A CA 1
ATOM 1183 C C . ALA A 1 152 ? -4.189 15.550 6.617 1.00 94.00 152 ALA A C 1
ATOM 1185 O O . ALA A 1 152 ? -3.527 15.293 7.619 1.00 94.00 152 ALA A O 1
ATOM 1186 N N . GLN A 1 153 ? -5.522 15.459 6.613 1.00 95.44 153 GLN A N 1
ATOM 1187 C CA . GLN A 1 153 ? -6.297 15.079 7.795 1.00 95.44 153 GLN A CA 1
ATOM 1188 C C . GLN A 1 153 ? -6.030 13.625 8.201 1.00 95.44 153 GLN A C 1
ATOM 1190 O O . GLN A 1 153 ? -5.847 13.342 9.384 1.00 95.44 153 GLN A O 1
ATOM 1195 N N . TYR A 1 154 ? -5.981 12.709 7.230 1.00 96.38 154 TYR A N 1
ATOM 1196 C CA . TYR A 1 154 ? -5.733 11.289 7.494 1.00 96.38 154 TYR A CA 1
ATOM 1197 C C . TYR A 1 154 ? -4.275 10.995 7.859 1.00 96.38 154 TYR A C 1
ATOM 1199 O O . TYR A 1 154 ? -4.017 10.078 8.634 1.00 96.38 154 TYR A O 1
ATOM 1207 N N . GLU A 1 155 ? -3.328 11.797 7.376 1.00 95.88 155 GLU A N 1
ATOM 1208 C CA . GLU A 1 155 ? -1.928 11.715 7.796 1.00 95.88 155 GLU A CA 1
ATOM 1209 C C . GLU A 1 155 ? -1.779 12.111 9.273 1.00 95.88 155 GLU A C 1
ATOM 1211 O O . GLU A 1 155 ? -1.110 11.421 10.045 1.00 95.88 155 GLU A O 1
ATOM 1216 N N . VAL A 1 156 ? -2.457 13.185 9.704 1.00 96.25 156 VAL A N 1
ATOM 1217 C CA . VAL A 1 156 ? -2.489 13.563 11.127 1.00 96.25 156 VAL A CA 1
ATOM 1218 C C . VAL A 1 156 ? -3.202 12.494 11.951 1.00 96.25 156 VAL A C 1
ATOM 1220 O O . VAL A 1 156 ? -2.737 12.163 13.038 1.00 96.25 156 VAL A O 1
ATOM 1223 N N . LEU A 1 157 ? -4.285 11.902 11.439 1.00 96.94 157 LEU A N 1
ATOM 1224 C CA . LEU A 1 157 ? -4.991 10.810 12.114 1.00 96.94 157 LEU A CA 1
ATOM 1225 C C . LEU A 1 157 ? -4.094 9.581 12.325 1.00 96.94 157 LEU A C 1
ATOM 1227 O O . LEU A 1 157 ? -4.069 9.039 13.429 1.00 96.94 157 LEU A O 1
ATOM 1231 N N . ALA A 1 158 ? -3.353 9.147 11.301 1.00 96.75 158 ALA A N 1
ATOM 1232 C CA . ALA A 1 158 ? -2.448 8.000 11.397 1.00 96.75 158 ALA A CA 1
ATOM 1233 C C . ALA A 1 158 ? -1.380 8.215 12.477 1.00 96.75 158 ALA A C 1
ATOM 1235 O O . ALA A 1 158 ? -1.175 7.360 13.343 1.00 96.75 158 ALA A O 1
ATOM 1236 N N . ASN A 1 159 ? -0.755 9.395 12.481 1.00 96.31 159 ASN A N 1
ATOM 1237 C CA . ASN A 1 159 ? 0.254 9.757 13.472 1.00 96.31 159 ASN A CA 1
ATOM 1238 C C . ASN A 1 159 ? -0.345 9.969 14.873 1.00 96.31 159 ASN A C 1
ATOM 1240 O O . ASN A 1 159 ? 0.262 9.572 15.862 1.00 96.31 159 ASN A O 1
ATOM 1244 N N . TYR A 1 160 ? -1.549 10.540 14.984 1.00 96.88 160 TYR A N 1
ATOM 1245 C CA . TYR A 1 160 ? -2.264 10.668 16.256 1.00 96.88 160 TYR A CA 1
ATOM 1246 C C . TYR A 1 160 ? -2.526 9.295 16.877 1.00 96.88 160 TYR A C 1
ATOM 1248 O O . TYR A 1 160 ? -2.157 9.066 18.029 1.00 96.88 160 TYR A O 1
ATOM 1256 N N . LEU A 1 161 ? -3.101 8.369 16.102 1.00 96.50 161 LEU A N 1
ATOM 1257 C CA . LEU A 1 161 ? -3.473 7.034 16.568 1.00 96.50 161 LEU A CA 1
ATOM 1258 C C . LEU A 1 161 ? -2.269 6.178 16.960 1.00 96.50 161 LEU A C 1
ATOM 1260 O O . LEU A 1 161 ? -2.391 5.364 17.864 1.00 96.50 161 LEU A O 1
ATOM 1264 N N . THR A 1 162 ? -1.113 6.383 16.334 1.00 95.88 162 THR A N 1
ATOM 1265 C CA . THR A 1 162 ? 0.130 5.664 16.664 1.00 95.88 162 THR A CA 1
ATOM 1266 C C . THR A 1 162 ? 0.977 6.361 17.732 1.00 95.88 162 THR A C 1
ATOM 1268 O O . THR A 1 162 ? 2.012 5.836 18.142 1.00 95.88 162 THR A O 1
ATOM 1271 N N . SER A 1 163 ? 0.551 7.530 18.216 1.00 95.44 163 SER A N 1
ATOM 1272 C CA . SER A 1 163 ? 1.256 8.293 19.247 1.00 95.44 163 SER A CA 1
ATOM 1273 C C . SER A 1 163 ? 0.623 8.132 20.629 1.00 95.44 163 SER A C 1
ATOM 1275 O O . SER A 1 163 ? -0.560 7.827 20.766 1.00 95.44 163 SER A O 1
ATOM 1277 N N . ALA A 1 164 ? 1.386 8.475 21.668 1.00 94.69 164 ALA A N 1
ATOM 1278 C CA . ALA A 1 164 ? 0.897 8.532 23.047 1.00 94.69 164 ALA A CA 1
ATOM 1279 C C . ALA A 1 164 ? -0.180 9.616 23.293 1.00 94.69 164 ALA A C 1
ATOM 1281 O O . ALA A 1 164 ? -0.713 9.696 24.393 1.00 94.69 164 ALA A O 1
ATOM 1282 N N . LEU A 1 165 ? -0.498 10.457 22.297 1.00 93.69 165 LEU A N 1
ATOM 1283 C CA . LEU A 1 165 ? -1.587 11.441 22.379 1.00 93.69 165 LEU A CA 1
ATOM 1284 C C . LEU A 1 165 ? -2.974 10.790 22.258 1.00 93.69 165 LEU A C 1
ATOM 1286 O O . LEU A 1 165 ? -3.979 11.412 22.601 1.00 93.69 165 LEU A O 1
ATOM 1290 N N . SER A 1 166 ? -3.031 9.566 21.730 1.00 93.94 166 SER A N 1
ATOM 1291 C CA . SER A 1 166 ? -4.253 8.783 21.612 1.00 93.94 166 SER A CA 1
ATOM 1292 C C . SER A 1 166 ? -4.284 7.689 22.672 1.00 93.94 166 SER A C 1
ATOM 1294 O O . SER A 1 166 ? -3.425 6.804 22.686 1.00 93.94 166 SER A O 1
ATOM 1296 N N . ASP A 1 167 ? -5.343 7.668 23.481 1.00 93.38 167 ASP A N 1
ATOM 1297 C CA . ASP A 1 167 ? -5.618 6.581 24.435 1.00 93.38 167 ASP A CA 1
ATOM 1298 C C . ASP A 1 167 ? -5.879 5.227 23.740 1.00 93.38 167 ASP A C 1
ATOM 1300 O O . ASP A 1 167 ? -5.913 4.178 24.384 1.00 93.38 167 ASP A O 1
ATOM 1304 N N . LEU A 1 168 ? -6.092 5.239 22.417 1.00 93.25 168 LEU A N 1
ATOM 1305 C CA . LEU A 1 168 ? -6.328 4.050 21.593 1.00 93.25 168 LEU A CA 1
ATOM 1306 C C . LEU A 1 168 ? -5.030 3.445 21.038 1.00 93.25 168 LEU A C 1
ATOM 1308 O O . LEU A 1 168 ? -5.074 2.350 20.483 1.00 93.25 168 LEU A O 1
ATOM 1312 N N . SER A 1 169 ? -3.892 4.132 21.169 1.00 93.38 169 SER A N 1
ATOM 1313 C CA . SER A 1 169 ? -2.616 3.719 20.562 1.00 93.38 169 SER A CA 1
ATOM 1314 C C . SER A 1 169 ? -2.134 2.344 21.021 1.00 93.38 169 SER A C 1
ATOM 1316 O O . SER A 1 169 ? -1.605 1.587 20.218 1.00 93.38 169 SER A O 1
ATOM 1318 N N . GLY A 1 170 ? -2.390 1.976 22.279 1.00 94.38 170 GLY A N 1
ATOM 1319 C CA . GLY A 1 170 ? -2.073 0.645 22.807 1.00 94.38 170 GLY A CA 1
ATOM 1320 C C . GLY A 1 170 ? -3.037 -0.468 22.376 1.00 94.38 170 GLY A C 1
ATOM 1321 O O . GLY A 1 170 ? -2.798 -1.624 22.704 1.00 94.38 170 GLY A O 1
ATOM 1322 N N . LEU A 1 171 ? -4.138 -0.139 21.689 1.00 95.44 171 LEU A N 1
ATOM 1323 C CA . LEU A 1 171 ? -5.153 -1.106 21.248 1.00 95.44 171 LEU A CA 1
ATOM 1324 C C . LEU A 1 171 ? -4.983 -1.530 19.785 1.00 95.44 171 LEU A C 1
ATOM 1326 O O . LEU A 1 171 ? -5.547 -2.546 19.379 1.00 95.44 171 LEU A O 1
ATOM 1330 N N . LEU A 1 172 ? -4.259 -0.739 18.992 1.00 95.62 172 LEU A N 1
ATOM 1331 C CA . LEU A 1 172 ? -3.975 -1.008 17.585 1.00 95.62 172 LEU A CA 1
ATOM 1332 C C . LEU A 1 172 ? -2.521 -1.431 17.401 1.00 95.62 172 LEU A C 1
ATOM 1334 O O . LEU A 1 172 ? -1.638 -1.034 18.151 1.00 95.62 172 LEU A O 1
ATOM 1338 N N . SER A 1 173 ? -2.271 -2.226 16.371 1.00 96.56 173 SER A N 1
ATOM 1339 C CA . SER A 1 173 ? -0.927 -2.697 16.037 1.00 96.56 173 SER A CA 1
ATOM 1340 C C . SER A 1 173 ? -0.239 -1.768 15.045 1.00 96.56 173 SER A C 1
ATOM 1342 O O . SER A 1 173 ? 0.972 -1.580 15.107 1.00 96.56 173 SER A O 1
ATOM 1344 N N . SER A 1 174 ? -1.000 -1.193 14.112 1.00 96.94 174 SER A N 1
ATOM 1345 C CA . SER A 1 174 ? -0.489 -0.227 13.141 1.00 96.94 174 SER A CA 1
ATOM 1346 C C . SER A 1 174 ? -1.617 0.630 12.574 1.00 96.94 174 SER A C 1
ATOM 1348 O O . SER A 1 174 ? -2.747 0.161 12.434 1.00 96.94 174 SER A O 1
ATOM 1350 N N . ALA A 1 175 ? -1.309 1.877 12.229 1.00 97.50 175 ALA A N 1
ATOM 1351 C CA . ALA A 1 175 ? -2.150 2.718 11.391 1.00 97.50 175 ALA A CA 1
ATOM 1352 C C . ALA A 1 175 ? -1.260 3.579 10.491 1.00 97.50 175 ALA A C 1
ATOM 1354 O O . ALA A 1 175 ? -0.275 4.151 10.961 1.00 97.50 175 ALA A O 1
ATOM 1355 N N . LYS A 1 176 ? -1.596 3.665 9.204 1.00 96.94 176 LYS A N 1
ATOM 1356 C CA . LYS A 1 176 ? -0.827 4.426 8.212 1.00 96.94 176 LYS A CA 1
ATOM 1357 C C . LYS A 1 176 ? -1.726 4.994 7.122 1.00 96.94 176 LYS A C 1
ATOM 1359 O O . LYS A 1 176 ? -2.840 4.522 6.904 1.00 96.94 176 LYS A O 1
ATOM 1364 N N . LEU A 1 177 ? -1.217 6.009 6.435 1.00 96.62 177 LEU A N 1
ATOM 1365 C CA . LEU A 1 177 ? -1.795 6.525 5.203 1.00 96.62 177 LEU A CA 1
ATOM 1366 C C . LEU A 1 177 ? -0.824 6.242 4.061 1.00 96.62 177 LEU A C 1
ATOM 1368 O O . LEU A 1 177 ? 0.276 6.794 4.025 1.00 96.62 177 LEU A O 1
ATOM 1372 N N . ASP A 1 178 ? -1.257 5.419 3.115 1.00 95.12 178 ASP A N 1
ATOM 1373 C CA . ASP A 1 178 ? -0.541 5.249 1.859 1.00 95.12 178 ASP A CA 1
ATOM 1374 C C . ASP A 1 178 ? -0.968 6.367 0.908 1.00 95.12 178 ASP A C 1
ATOM 1376 O O . ASP A 1 178 ? -2.147 6.502 0.564 1.00 95.12 178 ASP A O 1
ATOM 1380 N N . LYS A 1 179 ? -0.006 7.217 0.544 1.00 93.12 179 LYS A N 1
ATOM 1381 C CA . LYS A 1 179 ? -0.223 8.437 -0.235 1.00 93.12 179 LYS A CA 1
ATOM 1382 C C . LYS A 1 179 ? 0.131 8.173 -1.701 1.00 93.12 179 LYS A C 1
ATOM 1384 O O . LYS A 1 179 ? 1.266 7.814 -2.003 1.00 93.12 179 LYS A O 1
ATOM 1389 N N . PHE A 1 180 ? -0.817 8.399 -2.605 1.00 91.19 180 PHE A N 1
ATOM 1390 C CA . PHE A 1 180 ? -0.632 8.316 -4.055 1.00 91.19 180 PHE A CA 1
ATOM 1391 C C . PHE A 1 180 ? -0.819 9.693 -4.704 1.00 91.19 180 PHE A C 1
ATOM 1393 O O . PHE A 1 180 ? -1.381 10.621 -4.122 1.00 91.19 180 PHE A O 1
ATOM 1400 N N . THR A 1 181 ? -0.386 9.840 -5.956 1.00 88.81 181 THR A N 1
ATOM 1401 C CA . THR A 1 181 ? -0.554 11.093 -6.713 1.00 88.81 181 THR A CA 1
ATOM 1402 C C . THR A 1 181 ? -2.018 11.454 -6.966 1.00 88.81 181 THR A C 1
ATOM 1404 O O . THR A 1 181 ? -2.339 12.624 -7.193 1.00 88.81 181 THR A O 1
ATOM 1407 N N . ASP A 1 182 ? -2.906 10.459 -6.983 1.00 88.25 182 ASP A N 1
ATOM 1408 C CA . ASP A 1 182 ? -4.330 10.554 -7.301 1.00 88.25 182 ASP A CA 1
ATOM 1409 C C . ASP A 1 182 ? -5.275 10.355 -6.095 1.00 88.25 182 ASP A C 1
ATOM 1411 O O . ASP A 1 182 ? -6.488 10.480 -6.255 1.00 88.25 182 ASP A O 1
ATOM 1415 N N . GLY A 1 183 ? -4.740 10.147 -4.886 1.00 91.69 183 GLY A N 1
ATOM 1416 C CA . GLY A 1 183 ? -5.512 9.909 -3.662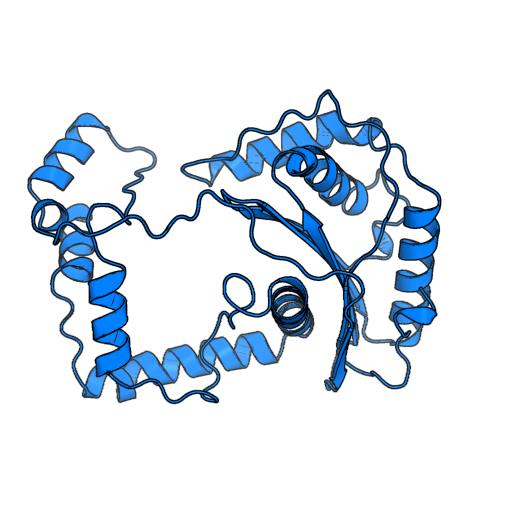 1.00 91.69 183 GLY A CA 1
ATOM 1417 C C . GLY A 1 183 ? -4.701 9.157 -2.606 1.00 91.69 183 GLY A C 1
ATOM 1418 O O . GLY A 1 183 ? -3.484 9.291 -2.540 1.00 91.69 183 GLY A O 1
ATOM 1419 N N . GLY A 1 184 ? -5.360 8.363 -1.768 1.00 94.69 184 GLY A N 1
ATOM 1420 C CA . GLY A 1 184 ? -4.691 7.535 -0.766 1.00 94.69 184 GLY A CA 1
ATOM 1421 C C . GLY A 1 184 ? -5.597 6.472 -0.160 1.00 94.69 184 GLY A C 1
ATOM 1422 O O . GLY A 1 184 ? -6.814 6.484 -0.364 1.00 94.69 184 GLY A O 1
ATOM 1423 N N . LEU A 1 185 ? -5.004 5.568 0.614 1.00 97.81 185 LEU A N 1
ATOM 1424 C CA . LEU A 1 185 ? -5.733 4.617 1.450 1.00 97.81 185 LEU A CA 1
ATOM 1425 C C . LEU A 1 185 ? -5.233 4.732 2.887 1.00 97.81 185 LEU A C 1
ATOM 1427 O O . LEU A 1 185 ? -4.068 4.466 3.181 1.00 97.81 185 LEU A O 1
ATOM 1431 N N . PHE A 1 186 ? -6.119 5.137 3.792 1.00 98.44 186 PHE A N 1
ATOM 1432 C CA . PHE A 1 186 ? -5.854 5.033 5.219 1.00 98.44 186 PHE A CA 1
ATOM 1433 C C . PHE A 1 186 ? -6.148 3.606 5.668 1.00 98.44 186 PHE A C 1
ATOM 1435 O O . PHE A 1 186 ? -7.229 3.084 5.388 1.00 98.44 186 PHE A O 1
ATOM 1442 N N . THR A 1 187 ? -5.209 2.997 6.382 1.00 98.38 187 THR A N 1
ATOM 1443 C CA . THR A 1 187 ? -5.334 1.644 6.921 1.00 98.38 187 THR A CA 1
ATOM 1444 C C . THR A 1 187 ? -5.074 1.645 8.421 1.00 98.38 187 THR A C 1
ATOM 1446 O O . THR A 1 187 ? -4.212 2.366 8.926 1.00 98.38 187 THR A O 1
ATOM 1449 N N . LEU A 1 188 ? -5.840 0.834 9.147 1.00 98.38 188 LEU A N 1
ATOM 1450 C CA . LEU A 1 188 ? -5.651 0.581 10.572 1.00 98.38 188 LEU A CA 1
ATOM 1451 C C . LEU A 1 188 ? -5.809 -0.909 10.833 1.00 98.38 188 LEU A C 1
ATOM 1453 O O . LEU A 1 188 ? -6.769 -1.518 10.368 1.00 98.38 188 LEU A O 1
ATOM 1457 N N . PHE A 1 189 ? -4.890 -1.466 11.616 1.00 98.31 189 PHE A N 1
ATOM 1458 C CA . PHE A 1 189 ? -4.799 -2.886 11.920 1.00 98.31 189 PHE A CA 1
ATOM 1459 C C . PHE A 1 189 ? -4.804 -3.114 13.428 1.00 98.31 189 PHE A C 1
ATOM 1461 O O . PHE A 1 189 ? -4.006 -2.528 14.163 1.00 98.31 189 PHE A O 1
ATOM 1468 N N . VAL A 1 190 ? -5.664 -4.023 13.874 1.00 98.31 190 VAL A N 1
ATOM 1469 C CA . VAL A 1 190 ? -5.645 -4.613 15.214 1.00 98.31 190 VAL A CA 1
ATOM 1470 C C . VAL A 1 190 ? -5.258 -6.074 15.049 1.00 98.31 190 VAL A C 1
ATOM 1472 O O . VAL A 1 190 ? -6.007 -6.831 14.436 1.00 98.31 190 VAL A O 1
ATOM 1475 N N . ARG A 1 191 ? -4.095 -6.458 15.569 1.00 97.94 191 ARG A N 1
ATOM 1476 C CA . ARG A 1 191 ? -3.548 -7.815 15.523 1.00 97.94 191 ARG A CA 1
ATOM 1477 C C . ARG A 1 191 ? -3.309 -8.315 16.939 1.00 97.94 191 ARG A C 1
ATOM 1479 O O . ARG A 1 191 ? -2.629 -7.644 17.710 1.00 97.94 191 ARG A O 1
ATOM 1486 N N . ASP A 1 192 ? -3.802 -9.511 17.228 1.00 98.06 192 ASP A N 1
ATOM 1487 C CA . ASP A 1 192 ? -3.505 -10.247 18.456 1.00 98.06 192 ASP A CA 1
ATOM 1488 C C . ASP A 1 192 ? -3.647 -11.759 18.206 1.00 98.06 192 ASP A C 1
ATOM 1490 O O . ASP A 1 192 ? -4.248 -12.183 17.217 1.00 98.06 192 ASP A O 1
ATOM 1494 N N . GLN A 1 193 ? -3.088 -12.582 19.089 1.00 96.38 193 GLN A N 1
ATOM 1495 C CA . GLN A 1 193 ? -3.282 -14.033 19.057 1.00 96.38 193 GLN A CA 1
ATOM 1496 C C . GLN A 1 193 ? -4.701 -14.413 19.494 1.00 96.38 193 GLN A C 1
ATOM 1498 O O . GLN A 1 193 ? -5.263 -15.377 18.976 1.00 96.38 193 GLN A O 1
ATOM 1503 N N . ASP A 1 194 ? -5.286 -13.645 20.417 1.00 96.75 194 ASP A N 1
ATOM 1504 C CA . ASP A 1 194 ? -6.633 -13.865 20.935 1.00 96.75 194 ASP A CA 1
ATOM 1505 C C . ASP A 1 194 ? -7.682 -13.057 20.150 1.00 96.75 194 ASP A C 1
ATOM 1507 O O . ASP A 1 194 ? -7.725 -11.821 20.178 1.00 96.75 194 ASP A O 1
ATOM 1511 N N . SER A 1 195 ? -8.588 -13.767 19.475 1.00 95.69 195 SER A N 1
ATOM 1512 C CA . SER A 1 195 ? -9.677 -13.177 18.692 1.00 95.69 195 SER A CA 1
ATOM 1513 C C . SER A 1 195 ? -10.670 -12.372 19.541 1.00 95.69 195 SER A C 1
ATOM 1515 O O . SER A 1 195 ? -11.269 -11.415 19.033 1.00 95.69 195 SER A O 1
ATOM 1517 N N . ALA A 1 196 ? -10.805 -12.660 20.840 1.00 96.69 196 ALA A N 1
ATOM 1518 C CA . ALA A 1 196 ? -11.635 -11.870 21.748 1.00 96.69 196 ALA A CA 1
ATOM 1519 C C . ALA A 1 196 ? -11.035 -10.478 22.010 1.00 96.69 196 ALA A C 1
ATOM 1521 O O . ALA A 1 196 ? -11.765 -9.477 22.020 1.00 96.69 196 ALA A O 1
ATOM 1522 N N . VAL A 1 197 ? -9.707 -10.393 22.156 1.00 97.31 197 VAL A N 1
ATOM 1523 C CA . VAL A 1 197 ? -8.982 -9.123 22.326 1.00 97.31 197 VAL A CA 1
ATOM 1524 C C . VAL A 1 197 ? -9.102 -8.279 21.062 1.00 97.31 197 VAL A C 1
ATOM 1526 O O . VAL A 1 197 ? -9.482 -7.108 21.146 1.00 97.31 197 VAL A O 1
ATOM 1529 N N . VAL A 1 198 ? -8.887 -8.881 19.885 1.00 97.50 198 VAL A N 1
ATOM 1530 C CA . VAL A 1 198 ? -9.065 -8.201 18.589 1.00 97.50 198 VAL A CA 1
ATOM 1531 C C . VAL A 1 198 ? -10.476 -7.626 18.466 1.00 97.50 198 VAL A C 1
ATOM 1533 O O . VAL A 1 198 ? -10.641 -6.450 18.136 1.00 97.50 198 VAL A O 1
ATOM 1536 N N . SER A 1 199 ? -11.492 -8.430 18.792 1.00 96.56 199 SER A N 1
ATOM 1537 C CA . SER A 1 199 ? -12.904 -8.045 18.716 1.00 96.56 199 SER A CA 1
ATOM 1538 C C . SER A 1 199 ? -13.254 -6.871 19.627 1.00 96.56 199 SER A C 1
ATOM 1540 O O . SER A 1 199 ? -13.927 -5.930 19.201 1.00 96.56 199 SER A O 1
ATOM 1542 N N . SER A 1 200 ? -12.794 -6.908 20.878 1.00 97.50 200 SER A N 1
ATOM 1543 C CA . SER A 1 200 ? -13.009 -5.830 21.846 1.00 97.50 200 SER A CA 1
ATOM 1544 C C . SER A 1 200 ? -12.308 -4.540 21.409 1.00 97.50 200 SER A C 1
ATOM 1546 O O . SER A 1 200 ? -12.915 -3.462 21.403 1.00 97.50 200 SER A O 1
ATOM 1548 N N . ASN A 1 201 ? -11.048 -4.649 20.982 1.00 97.81 201 ASN A N 1
ATOM 1549 C CA . ASN A 1 201 ? -10.231 -3.504 20.593 1.00 97.81 201 ASN A CA 1
ATOM 1550 C C . ASN A 1 201 ? -10.797 -2.804 19.356 1.00 97.81 201 ASN A C 1
ATOM 1552 O O . ASN A 1 201 ? -10.977 -1.585 19.388 1.00 97.81 201 ASN A O 1
ATOM 1556 N N . ILE A 1 202 ? -11.146 -3.545 18.298 1.00 97.69 202 ILE A N 1
ATOM 1557 C CA . ILE A 1 202 ? -11.668 -2.928 17.073 1.00 97.69 202 ILE A CA 1
ATOM 1558 C C . ILE A 1 202 ? -13.037 -2.272 17.298 1.00 97.69 202 ILE A C 1
ATOM 1560 O O . ILE A 1 202 ? -13.242 -1.141 16.859 1.00 97.69 202 ILE A O 1
ATOM 1564 N N . LYS A 1 203 ? -13.939 -2.907 18.067 1.00 97.69 203 LYS A N 1
ATOM 1565 C CA . LYS A 1 203 ? -15.237 -2.316 18.445 1.00 97.69 203 LYS A CA 1
ATOM 1566 C C . LYS A 1 203 ? -15.046 -1.004 19.202 1.00 97.69 203 LYS A C 1
ATOM 1568 O O . LYS A 1 203 ? -15.699 -0.006 18.896 1.00 97.69 203 LYS A O 1
ATOM 1573 N N . LYS A 1 204 ? -14.113 -0.978 20.160 1.00 97.31 204 LYS A N 1
ATOM 1574 C CA . LYS A 1 204 ? -13.791 0.228 20.930 1.00 97.31 204 LYS A CA 1
ATOM 1575 C C . LYS A 1 204 ? -13.209 1.333 20.047 1.00 97.31 204 LYS A C 1
ATOM 1577 O O . LYS A 1 204 ? -13.652 2.473 20.159 1.00 97.31 204 LYS A O 1
ATOM 1582 N N . ILE A 1 205 ? -12.265 1.004 19.164 1.00 96.81 205 ILE A N 1
ATOM 1583 C CA . ILE A 1 205 ? -11.645 1.964 18.238 1.00 96.81 205 ILE A CA 1
ATOM 1584 C C . ILE A 1 205 ? -12.706 2.591 17.328 1.00 96.81 205 ILE A C 1
ATOM 1586 O O . ILE A 1 205 ? -12.797 3.816 17.258 1.00 96.81 205 ILE A O 1
ATOM 1590 N N . VAL A 1 206 ? -13.543 1.782 16.672 1.00 97.25 206 VAL A N 1
ATOM 1591 C CA . VAL A 1 206 ? -14.575 2.293 15.756 1.00 97.25 206 VAL A CA 1
ATOM 1592 C C . VAL A 1 206 ? -15.598 3.153 16.501 1.00 97.25 206 VAL A C 1
ATOM 1594 O O . VAL A 1 206 ? -15.902 4.261 16.052 1.00 97.25 206 VAL A O 1
ATOM 1597 N N . ALA A 1 207 ? -16.081 2.706 17.665 1.00 96.94 207 ALA A N 1
ATOM 1598 C CA . ALA A 1 207 ? -17.030 3.471 18.471 1.00 96.94 207 ALA A CA 1
ATOM 1599 C C . ALA A 1 207 ? -16.474 4.848 18.872 1.00 96.94 207 ALA A C 1
ATOM 1601 O O . ALA A 1 207 ? -17.187 5.853 18.823 1.00 96.94 207 ALA A O 1
ATOM 1602 N N . ASP A 1 208 ? -15.195 4.916 19.237 1.00 96.06 208 ASP A N 1
ATOM 1603 C CA . ASP A 1 208 ? -14.550 6.165 19.629 1.00 96.06 208 ASP A CA 1
ATOM 1604 C C . ASP A 1 208 ? -14.238 7.083 18.444 1.00 96.06 208 ASP A C 1
ATOM 1606 O O . ASP A 1 208 ? -14.411 8.298 18.557 1.00 96.06 208 ASP A O 1
ATOM 1610 N N . LEU A 1 209 ? -13.847 6.534 17.295 1.00 96.12 209 LEU A N 1
ATOM 1611 C CA . LEU A 1 209 ? -13.642 7.316 16.075 1.00 96.12 209 LEU A CA 1
ATOM 1612 C C . LEU A 1 209 ? -14.964 7.853 15.496 1.00 96.12 209 LEU A C 1
ATOM 1614 O O . LEU A 1 209 ? -14.987 8.943 14.918 1.00 96.12 209 LEU A O 1
ATOM 1618 N N . LYS A 1 210 ? -16.085 7.147 15.697 1.00 96.38 210 LYS A N 1
ATOM 1619 C CA . LYS A 1 210 ? -17.434 7.624 15.336 1.00 96.38 210 LYS A CA 1
ATOM 1620 C C . LYS A 1 210 ? -17.930 8.771 16.220 1.00 96.38 210 LYS A C 1
ATOM 1622 O O . LYS A 1 210 ? -18.684 9.615 15.733 1.00 96.38 210 LYS A O 1
ATOM 1627 N N . LYS A 1 211 ? -17.520 8.840 17.495 1.00 95.44 211 LYS A N 1
ATOM 1628 C CA . LYS A 1 211 ? -17.821 9.990 18.379 1.00 95.44 211 LYS A CA 1
ATOM 1629 C C . LYS A 1 211 ? -17.110 11.267 17.925 1.00 95.44 211 LYS A C 1
ATOM 1631 O O . LYS A 1 211 ? -17.619 12.359 18.156 1.00 95.44 211 LYS A O 1
ATOM 1636 N N . GLY A 1 212 ? -15.990 11.103 17.231 1.00 93.81 212 GLY A N 1
ATOM 1637 C CA . GLY A 1 212 ? -15.132 12.176 16.761 1.00 93.81 212 GLY A CA 1
ATOM 1638 C C . GLY A 1 212 ? -13.985 12.462 17.729 1.00 93.81 212 GLY A C 1
ATOM 1639 O O . GLY A 1 212 ? -14.095 12.229 18.934 1.00 93.81 212 GLY A O 1
ATOM 1640 N N . LYS A 1 213 ? -12.860 12.923 17.183 1.00 93.31 213 LYS A N 1
ATOM 1641 C CA . LYS A 1 213 ? -11.629 13.227 17.921 1.00 93.31 213 LYS A CA 1
ATOM 1642 C C . LYS A 1 213 ? -11.038 14.546 17.424 1.00 93.31 213 LYS A C 1
ATOM 1644 O O . LYS A 1 213 ? -11.092 14.832 16.228 1.00 93.31 213 LYS A O 1
ATOM 1649 N N . ASP A 1 214 ? -10.465 15.309 18.348 1.00 94.75 214 ASP A N 1
ATOM 1650 C CA . ASP A 1 214 ? -9.676 16.500 18.034 1.00 94.75 214 ASP A CA 1
ATOM 1651 C C . ASP A 1 214 ? -8.234 16.081 17.724 1.00 94.75 214 ASP A C 1
ATOM 1653 O O . ASP A 1 214 ? -7.541 15.505 18.564 1.00 94.75 214 ASP A O 1
ATOM 1657 N N . LEU A 1 215 ? -7.801 16.349 16.497 1.00 94.88 215 LEU A N 1
ATOM 1658 C CA . LEU A 1 215 ? -6.471 16.046 15.980 1.00 94.88 215 LEU A CA 1
ATOM 1659 C C . LEU A 1 215 ? -5.491 17.215 16.147 1.00 94.88 215 LEU A C 1
ATOM 1661 O O . LEU A 1 215 ? -4.297 17.041 15.893 1.00 94.88 215 LEU A O 1
ATOM 1665 N N . SER A 1 216 ? -5.952 18.384 16.606 1.00 94.06 216 SER A N 1
ATOM 1666 C CA . SER A 1 216 ? -5.116 19.581 16.781 1.00 94.06 216 SER A CA 1
ATOM 1667 C C . SER A 1 216 ? -3.832 19.333 17.587 1.00 94.06 216 SER A C 1
ATOM 1669 O O . SER A 1 216 ? -2.773 19.817 17.172 1.00 94.06 216 SER A O 1
ATOM 1671 N N . PRO A 1 217 ? -3.846 18.543 18.686 1.00 94.94 217 PRO A N 1
ATOM 1672 C CA . PRO A 1 217 ? -2.632 18.267 19.455 1.00 94.94 217 PRO A CA 1
ATOM 1673 C C . PRO A 1 217 ? -1.540 17.537 18.657 1.00 94.94 217 PRO A C 1
ATOM 1675 O O . PRO A 1 217 ? -0.357 17.663 18.971 1.00 94.94 217 PRO A O 1
ATOM 1678 N N . ALA A 1 218 ? -1.913 16.785 17.616 1.00 94.56 218 ALA A N 1
ATOM 1679 C CA . ALA A 1 218 ? -0.994 15.964 16.832 1.00 94.56 218 ALA A CA 1
ATOM 1680 C C . ALA A 1 218 ? -0.419 16.667 15.595 1.00 94.56 218 ALA A C 1
ATOM 1682 O O . ALA A 1 218 ? 0.429 16.079 14.921 1.00 94.56 218 ALA A O 1
ATOM 1683 N N . ILE A 1 219 ? -0.816 17.908 15.288 1.00 94.75 219 ILE A N 1
ATOM 1684 C CA . ILE A 1 219 ? -0.365 18.620 14.078 1.00 94.75 219 ILE A CA 1
ATOM 1685 C C . ILE A 1 219 ? 1.161 18.768 14.056 1.00 94.75 219 ILE A C 1
ATOM 1687 O O . ILE A 1 219 ? 1.813 18.359 13.098 1.00 94.75 219 ILE A O 1
ATOM 1691 N N . ASN A 1 220 ? 1.756 19.308 15.124 1.00 93.12 220 ASN A N 1
ATOM 1692 C CA . ASN A 1 220 ? 3.207 19.534 15.178 1.00 93.12 220 ASN A CA 1
ATOM 1693 C C . ASN A 1 220 ? 3.995 18.218 15.192 1.00 93.12 220 ASN A C 1
ATOM 1695 O O . ASN A 1 220 ? 5.038 18.111 14.550 1.00 93.12 220 ASN A O 1
ATOM 1699 N N . TYR A 1 221 ? 3.467 17.201 15.879 1.00 94.25 221 TYR A N 1
ATOM 1700 C CA . TYR A 1 221 ? 4.043 15.859 15.873 1.00 94.25 221 TYR A CA 1
ATOM 1701 C C . TYR A 1 221 ? 4.031 15.248 14.466 1.00 94.25 221 TYR A C 1
ATOM 1703 O O . TYR A 1 221 ? 5.035 14.702 14.010 1.00 94.25 221 TYR A O 1
ATOM 1711 N N . THR A 1 222 ? 2.921 15.413 13.749 1.00 94.44 222 THR A N 1
ATOM 1712 C CA . THR A 1 222 ? 2.763 14.950 12.368 1.00 94.44 222 THR A CA 1
ATOM 1713 C C . THR A 1 222 ? 3.712 15.675 11.424 1.00 94.44 222 THR A C 1
ATOM 1715 O O . THR A 1 222 ? 4.358 15.018 10.618 1.00 94.44 222 THR A O 1
ATOM 1718 N N . LYS A 1 223 ? 3.878 17.000 11.551 1.00 92.62 223 LYS A N 1
ATOM 1719 C CA . LYS A 1 223 ? 4.856 17.761 10.751 1.00 92.62 223 LYS A CA 1
ATOM 1720 C C . LYS A 1 223 ? 6.268 17.192 10.901 1.00 92.62 223 LYS A C 1
ATOM 1722 O O . LYS A 1 223 ? 6.949 16.999 9.899 1.00 92.62 223 LYS A O 1
ATOM 1727 N N . LEU A 1 224 ? 6.676 16.872 12.131 1.00 93.06 224 LEU A N 1
ATOM 1728 C CA . LEU A 1 224 ? 7.971 16.244 12.397 1.00 93.06 224 LEU A CA 1
ATOM 1729 C C . LEU A 1 224 ? 8.072 14.853 11.752 1.00 93.06 224 LEU A C 1
ATOM 1731 O O . LEU A 1 224 ? 9.047 14.569 11.064 1.00 93.06 224 LEU A O 1
ATOM 1735 N N . LYS A 1 225 ? 7.070 13.986 11.946 1.00 92.31 225 LYS A N 1
ATOM 1736 C CA . LYS A 1 225 ? 7.070 12.629 11.373 1.00 92.31 225 LYS A CA 1
ATOM 1737 C C . LYS A 1 225 ? 7.062 12.630 9.847 1.00 92.31 225 LYS A C 1
ATOM 1739 O O . LYS A 1 225 ? 7.806 11.864 9.243 1.00 92.31 225 LYS A O 1
ATOM 1744 N N . ASN A 1 226 ? 6.275 13.513 9.242 1.00 90.81 226 ASN A N 1
ATOM 1745 C CA . ASN A 1 226 ? 6.210 13.677 7.797 1.00 90.81 226 ASN A CA 1
ATOM 1746 C C . ASN A 1 226 ? 7.534 14.213 7.234 1.00 90.81 226 ASN A C 1
ATOM 1748 O O . ASN A 1 226 ? 7.983 13.734 6.201 1.00 90.81 226 ASN A O 1
ATOM 1752 N N . ALA A 1 227 ? 8.200 15.145 7.928 1.00 89.62 227 ALA A N 1
ATOM 1753 C CA . ALA A 1 227 ? 9.522 15.626 7.524 1.00 89.62 227 ALA A CA 1
ATOM 1754 C C . ALA A 1 227 ? 10.558 14.490 7.483 1.00 89.62 227 ALA A C 1
ATOM 1756 O O . ALA A 1 227 ? 11.252 14.354 6.484 1.00 89.62 227 ALA A O 1
ATOM 1757 N N . VAL A 1 228 ? 10.589 13.626 8.506 1.00 89.75 228 VAL A N 1
ATOM 1758 C CA . VAL A 1 228 ? 11.492 12.458 8.542 1.00 89.75 228 VAL A CA 1
ATOM 1759 C C . VAL A 1 228 ? 11.205 11.479 7.398 1.00 89.75 228 VAL A C 1
ATOM 1761 O O . VAL A 1 228 ? 12.131 10.948 6.799 1.00 89.75 228 VAL A O 1
ATOM 1764 N N . GLN A 1 229 ? 9.933 11.235 7.066 1.00 85.31 229 GLN A N 1
ATOM 1765 C CA . GLN A 1 229 ? 9.586 10.366 5.932 1.00 85.31 229 GLN A CA 1
ATOM 1766 C C . GLN A 1 229 ? 10.005 10.979 4.591 1.00 85.31 229 GLN A C 1
ATOM 1768 O O . GLN A 1 229 ? 10.496 10.269 3.718 1.00 85.31 229 GLN A O 1
ATOM 1773 N N . ASN A 1 230 ? 9.838 12.293 4.439 1.00 85.88 230 ASN A N 1
ATOM 1774 C CA . ASN A 1 230 ? 10.158 13.004 3.205 1.00 85.88 230 ASN A CA 1
ATOM 1775 C C . ASN A 1 230 ? 11.660 13.035 2.898 1.00 85.88 230 ASN A C 1
ATOM 1777 O O . ASN A 1 230 ? 12.013 13.178 1.734 1.00 85.88 230 ASN A O 1
ATOM 1781 N N . GLU A 1 231 ? 12.537 12.857 3.890 1.00 80.44 231 GLU A N 1
ATOM 1782 C CA . GLU A 1 231 ? 13.983 12.729 3.648 1.00 80.44 231 GLU A CA 1
ATOM 1783 C C . GLU A 1 231 ? 14.318 11.520 2.763 1.00 80.44 231 GLU A C 1
ATOM 1785 O O . GLU A 1 231 ? 15.290 11.554 2.020 1.00 80.44 231 GLU A O 1
ATOM 1790 N N . SER A 1 232 ? 13.504 10.460 2.802 1.00 73.06 232 SER A N 1
ATOM 1791 C CA . SER A 1 232 ? 13.741 9.219 2.051 1.00 73.06 232 SER A CA 1
ATOM 1792 C C . SER A 1 232 ? 12.965 9.128 0.730 1.00 73.06 232 SER A C 1
ATOM 1794 O O . SER A 1 232 ? 12.982 8.079 0.087 1.00 73.06 232 SER A O 1
ATOM 1796 N N . VAL A 1 233 ? 12.240 10.181 0.329 1.00 78.19 233 VAL A N 1
ATOM 1797 C CA . VAL A 1 233 ? 11.337 10.154 -0.835 1.00 78.19 233 VAL A CA 1
ATOM 1798 C C . VAL A 1 233 ? 11.736 11.235 -1.839 1.00 78.19 233 VAL A C 1
ATOM 1800 O O . VAL A 1 233 ? 11.888 12.397 -1.484 1.00 78.19 233 VAL A O 1
ATOM 1803 N N . SER A 1 234 ? 11.865 10.862 -3.115 1.00 66.25 234 SER A N 1
ATOM 1804 C CA . SER A 1 234 ? 12.309 11.760 -4.195 1.00 66.25 234 SER A CA 1
ATOM 1805 C C . SER A 1 234 ? 11.308 12.867 -4.548 1.00 66.25 234 SER A C 1
ATOM 1807 O O . SER A 1 234 ? 11.722 13.956 -4.933 1.00 66.25 234 SER A O 1
ATOM 1809 N N . SER A 1 235 ? 10.009 12.599 -4.389 1.00 67.81 235 SER A N 1
ATOM 1810 C CA . SER A 1 235 ? 8.909 13.511 -4.735 1.00 67.81 235 SER A CA 1
ATOM 1811 C C . SER A 1 235 ? 7.821 13.481 -3.648 1.00 67.81 235 SER A C 1
ATOM 1813 O O . SER A 1 235 ? 6.778 12.845 -3.828 1.00 67.81 235 SER A O 1
ATOM 1815 N N . PRO A 1 236 ? 8.059 14.110 -2.480 1.00 73.69 236 PRO A N 1
ATOM 1816 C CA . PRO A 1 236 ? 7.107 14.103 -1.378 1.00 73.69 236 PRO A CA 1
ATOM 1817 C C . PRO A 1 236 ? 5.852 14.915 -1.716 1.00 73.69 236 PRO A C 1
ATOM 1819 O O . PRO A 1 236 ? 5.915 15.994 -2.304 1.00 73.69 236 PRO A O 1
ATOM 1822 N N . ILE A 1 237 ? 4.689 14.410 -1.305 1.00 77.25 237 ILE A N 1
ATOM 1823 C CA . ILE A 1 237 ? 3.420 15.123 -1.468 1.00 77.25 237 ILE A CA 1
ATOM 1824 C C . ILE A 1 237 ? 3.350 16.229 -0.412 1.00 77.25 237 ILE A C 1
ATOM 1826 O O . ILE A 1 237 ? 3.351 15.956 0.791 1.00 77.25 237 ILE A O 1
ATOM 1830 N N . GLU A 1 238 ? 3.276 17.483 -0.858 1.00 75.62 238 GLU A N 1
ATOM 1831 C CA . GLU A 1 238 ? 3.079 18.623 0.035 1.00 75.62 238 GLU A CA 1
ATOM 1832 C C . GLU A 1 238 ? 1.664 18.604 0.623 1.00 75.62 238 GLU A C 1
ATOM 1834 O O . GLU A 1 238 ? 0.662 18.636 -0.093 1.00 75.62 238 GLU A O 1
ATOM 1839 N N . LEU A 1 239 ? 1.583 18.560 1.953 1.00 83.12 239 LEU A N 1
ATOM 1840 C CA . LEU A 1 239 ? 0.329 18.524 2.695 1.00 83.12 239 LEU A CA 1
ATOM 1841 C C . LEU A 1 239 ? 0.214 19.755 3.590 1.00 83.12 239 LEU A C 1
ATOM 1843 O O . LEU A 1 239 ? 1.116 20.072 4.366 1.00 83.12 239 LEU A O 1
ATOM 1847 N N . ASN A 1 240 ? -0.932 20.430 3.511 1.00 86.75 240 ASN A N 1
ATOM 1848 C CA . ASN A 1 240 ? -1.254 21.528 4.411 1.00 86.75 240 ASN A CA 1
ATOM 1849 C C . ASN A 1 240 ? -1.953 20.993 5.668 1.00 86.75 240 ASN A C 1
ATOM 1851 O O . ASN A 1 240 ? -3.133 20.646 5.636 1.00 86.75 240 ASN A O 1
ATOM 1855 N N . PHE A 1 241 ? -1.220 20.952 6.780 1.00 89.81 241 PHE A N 1
ATOM 1856 C CA . PHE A 1 241 ? -1.726 20.450 8.058 1.00 89.81 241 PHE A CA 1
ATOM 1857 C C . PHE A 1 241 ? -2.455 21.502 8.905 1.00 89.81 241 PHE A C 1
ATOM 1859 O O . PHE A 1 241 ? -3.171 21.128 9.829 1.00 89.81 241 PHE A O 1
ATOM 1866 N N . ASP A 1 242 ? -2.307 22.798 8.615 1.00 86.69 242 ASP A N 1
ATOM 1867 C CA . ASP A 1 242 ? -2.791 23.872 9.501 1.00 86.69 242 ASP A CA 1
ATOM 1868 C C . ASP A 1 242 ? -4.322 23.996 9.522 1.00 86.69 242 ASP A C 1
ATOM 1870 O O . ASP A 1 242 ? -4.896 24.558 10.452 1.00 86.69 242 ASP A O 1
ATOM 1874 N N . ALA A 1 243 ? -4.993 23.441 8.510 1.00 86.81 243 ALA A N 1
ATOM 1875 C CA . ALA A 1 243 ? -6.449 23.388 8.424 1.00 86.81 243 ALA A CA 1
ATOM 1876 C C . ALA A 1 243 ? -7.065 22.157 9.124 1.00 86.81 243 ALA A C 1
ATOM 1878 O O . ALA A 1 243 ? -8.290 22.042 9.188 1.00 86.81 243 ALA A O 1
ATOM 1879 N N . VAL A 1 244 ? -6.247 21.219 9.618 1.00 91.50 244 VAL A N 1
ATOM 1880 C CA . VAL A 1 244 ? -6.728 19.981 10.246 1.00 91.50 244 VAL A CA 1
ATOM 1881 C C . VAL A 1 244 ? -7.125 20.257 11.6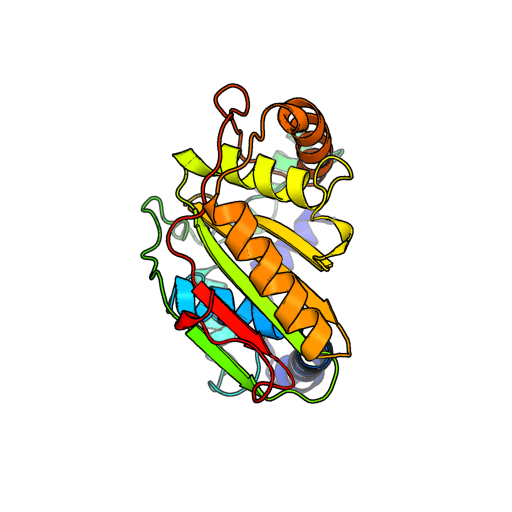91 1.00 91.50 244 VAL A C 1
ATOM 1883 O O . VAL A 1 244 ? -6.343 20.809 12.455 1.00 91.50 244 VAL A O 1
ATOM 1886 N N . LYS A 1 245 ? -8.333 19.845 12.082 1.00 92.81 245 LYS A N 1
ATOM 1887 C CA . LYS A 1 245 ? -8.824 20.003 13.454 1.00 92.81 245 LYS A CA 1
ATOM 1888 C C . LYS A 1 245 ? -9.585 18.770 13.915 1.00 92.81 245 LYS A C 1
ATOM 1890 O O . LYS A 1 245 ? -9.027 17.915 14.584 1.00 92.81 245 LYS A O 1
ATOM 1895 N N . ASP A 1 246 ? -10.836 18.639 13.499 1.00 93.12 246 ASP A N 1
ATOM 1896 C CA . ASP A 1 246 ? -11.709 17.561 13.949 1.00 93.12 246 ASP A CA 1
ATOM 1897 C C . ASP A 1 246 ? -11.705 16.401 12.949 1.00 93.12 246 ASP A C 1
ATOM 1899 O O . ASP A 1 246 ? -11.656 16.602 11.734 1.00 93.12 246 ASP A O 1
ATOM 1903 N N . PHE A 1 247 ? -11.798 15.172 13.448 1.00 95.88 247 PHE A N 1
ATOM 1904 C CA . PHE A 1 247 ? -12.038 13.981 12.638 1.00 95.88 247 PHE A CA 1
ATOM 1905 C C . PHE A 1 247 ? -13.247 13.220 13.160 1.00 95.88 247 PHE A C 1
ATOM 1907 O O . PHE A 1 247 ? -13.405 13.046 14.366 1.00 95.88 247 PHE A O 1
ATOM 1914 N N . LYS A 1 248 ? -14.081 12.726 12.243 1.00 96.38 248 LYS A N 1
ATOM 1915 C CA . LYS A 1 248 ? -15.196 11.833 12.551 1.00 96.38 248 LYS A CA 1
ATOM 1916 C C . LYS A 1 248 ? -15.261 10.730 11.507 1.00 96.38 248 LYS A C 1
ATOM 1918 O O . LYS A 1 248 ? -15.296 11.011 10.310 1.00 96.38 248 LYS A O 1
ATOM 1923 N N . LEU A 1 249 ? -15.303 9.486 11.972 1.00 96.06 249 LEU A N 1
ATOM 1924 C CA . LEU A 1 249 ? -15.330 8.323 11.096 1.00 96.06 249 LEU A CA 1
ATOM 1925 C C . LEU A 1 249 ? -16.651 8.240 10.319 1.00 96.06 249 LEU A C 1
ATOM 1927 O O . LEU A 1 249 ? -17.733 8.219 10.909 1.00 96.06 249 LEU A O 1
ATOM 1931 N N . GLY A 1 250 ? -16.535 8.206 8.990 1.00 95.62 250 GLY A N 1
ATOM 1932 C CA . GLY A 1 250 ? -17.634 7.949 8.062 1.00 95.62 250 GLY A CA 1
ATOM 1933 C C . GLY A 1 250 ? -17.798 6.458 7.759 1.00 95.62 250 GLY A C 1
ATOM 1934 O O . GLY A 1 250 ? -17.565 5.605 8.612 1.00 95.62 250 GLY A O 1
ATOM 1935 N N . LYS A 1 251 ? -18.195 6.140 6.521 1.00 96.75 251 LYS A N 1
ATOM 1936 C CA . LYS A 1 251 ? -18.162 4.759 6.021 1.00 96.75 251 LYS A CA 1
ATOM 1937 C C . LYS A 1 251 ? -16.714 4.314 5.812 1.00 96.75 251 LYS A C 1
ATOM 1939 O O . LYS A 1 251 ? -15.877 5.114 5.403 1.00 96.75 251 LYS A O 1
ATOM 1944 N N . PHE A 1 252 ? -16.457 3.039 6.049 1.00 98.06 252 PHE A N 1
ATOM 1945 C CA . PHE A 1 252 ? -15.162 2.396 5.861 1.00 98.06 252 PHE A CA 1
ATOM 1946 C C . PHE A 1 252 ? -15.376 0.989 5.306 1.00 98.06 252 PHE A C 1
ATOM 1948 O O . PHE A 1 252 ? -16.498 0.479 5.319 1.00 98.06 252 PHE A O 1
ATOM 1955 N N . ASN A 1 253 ? -14.305 0.387 4.806 1.00 98.44 253 ASN A N 1
ATOM 1956 C CA . ASN A 1 253 ? -14.271 -1.022 4.441 1.00 98.44 253 ASN A CA 1
ATOM 1957 C C . ASN A 1 253 ? -13.616 -1.817 5.563 1.00 98.44 253 ASN A C 1
ATOM 1959 O O . ASN A 1 253 ? -12.753 -1.289 6.269 1.00 98.44 253 ASN A O 1
ATOM 1963 N N . TYR A 1 254 ? -14.022 -3.070 5.726 1.00 98.56 254 TYR A N 1
ATOM 1964 C CA . TYR A 1 254 ? -13.585 -3.910 6.834 1.00 98.56 254 TYR A CA 1
ATOM 1965 C C . TYR A 1 254 ? -13.074 -5.261 6.345 1.00 98.56 254 TYR A C 1
ATOM 1967 O O . TYR A 1 254 ? -13.653 -5.876 5.452 1.00 98.56 254 TYR A O 1
ATOM 1975 N N . VAL A 1 255 ? -11.980 -5.730 6.939 1.00 98.50 255 VAL A N 1
ATOM 1976 C CA . VAL A 1 255 ? -11.441 -7.064 6.681 1.00 98.50 255 VAL A CA 1
ATOM 1977 C C . VAL A 1 255 ? -11.161 -7.776 7.995 1.00 98.50 255 VAL A C 1
ATOM 1979 O O . VAL A 1 255 ? -10.560 -7.210 8.910 1.00 98.50 255 VAL A O 1
ATOM 1982 N N . ALA A 1 256 ? -11.558 -9.046 8.055 1.00 98.25 256 ALA A N 1
ATOM 1983 C CA . ALA A 1 256 ? -11.243 -9.959 9.147 1.00 98.25 256 ALA A CA 1
ATOM 1984 C C . ALA A 1 256 ? -10.390 -11.126 8.627 1.00 98.25 256 ALA A C 1
ATOM 1986 O O . ALA A 1 256 ? -10.832 -11.874 7.752 1.00 98.25 256 ALA A O 1
ATOM 1987 N N . VAL A 1 257 ? -9.185 -11.302 9.172 1.00 98.25 257 VAL A N 1
ATOM 1988 C CA . VAL A 1 257 ? -8.269 -12.412 8.856 1.00 98.25 257 VAL A CA 1
ATOM 1989 C C . VAL A 1 257 ? -7.965 -13.197 10.131 1.00 98.25 257 VAL A C 1
ATOM 1991 O O . VAL A 1 257 ? -7.694 -12.591 11.160 1.00 98.25 257 VAL A O 1
ATOM 1994 N N . GLY A 1 258 ? -7.997 -14.530 10.090 1.00 97.38 258 GLY A N 1
ATOM 1995 C CA . GLY A 1 258 ? -7.678 -15.377 11.253 1.00 97.38 258 GLY A CA 1
ATOM 1996 C C . GLY A 1 258 ? -8.859 -16.223 11.708 1.00 97.38 258 GLY A C 1
ATOM 1997 O O . GLY A 1 258 ? -9.483 -16.919 10.897 1.00 97.38 258 GLY A O 1
ATOM 1998 N N . ASP A 1 259 ? -9.187 -16.142 12.997 1.00 96.56 259 ASP A N 1
ATOM 1999 C CA . ASP A 1 259 ? -10.335 -16.818 13.603 1.00 96.56 259 ASP A CA 1
ATOM 2000 C C . ASP A 1 259 ? -11.651 -16.081 13.298 1.00 96.56 259 ASP A C 1
ATOM 2002 O O . ASP A 1 259 ? -12.314 -15.480 14.144 1.00 96.56 259 ASP A O 1
ATOM 2006 N N . VAL A 1 260 ? -12.025 -16.127 12.021 1.00 95.50 260 VAL A N 1
ATOM 2007 C CA . VAL A 1 260 ? -13.167 -15.411 11.440 1.00 95.50 260 VAL A CA 1
ATOM 2008 C C . VAL A 1 260 ? -14.487 -15.693 12.163 1.00 95.50 260 VAL A C 1
ATOM 2010 O O . VAL A 1 260 ? -15.379 -14.852 12.140 1.00 95.50 260 VAL A O 1
ATOM 2013 N N . SER A 1 261 ? -14.656 -16.854 12.793 1.00 94.94 261 SER A N 1
ATOM 2014 C CA . SER A 1 261 ? -15.906 -17.180 13.488 1.00 94.94 261 SER A CA 1
ATOM 2015 C C . SER A 1 261 ? -16.124 -16.339 14.747 1.00 94.94 261 SER A C 1
ATOM 2017 O O . SER A 1 261 ? -17.272 -16.140 15.131 1.00 94.94 261 SER A O 1
ATOM 2019 N N . ASN A 1 262 ? -15.047 -15.828 15.348 1.00 95.50 262 ASN A N 1
ATOM 2020 C CA . ASN A 1 262 ? -15.085 -15.055 16.588 1.00 95.50 262 ASN A CA 1
ATOM 2021 C C . ASN A 1 262 ? -14.771 -13.564 16.387 1.00 95.50 262 ASN A C 1
ATOM 2023 O O . ASN A 1 262 ? -14.852 -12.799 17.343 1.00 95.50 262 ASN A O 1
ATOM 2027 N N . LEU A 1 263 ? -14.434 -13.141 15.163 1.00 96.25 263 LEU A N 1
ATOM 2028 C CA . LEU A 1 263 ? -14.194 -11.736 14.829 1.00 96.25 263 LEU A CA 1
ATOM 2029 C C . LEU A 1 263 ? -15.496 -10.998 14.471 1.00 96.25 263 LEU A C 1
ATOM 2031 O O . LEU A 1 263 ? -16.380 -11.606 13.861 1.00 96.25 263 LEU A O 1
ATOM 2035 N N . PRO A 1 264 ? -15.611 -9.685 14.758 1.00 96.88 264 PRO A N 1
ATOM 2036 C CA . PRO A 1 264 ? -16.828 -8.918 14.500 1.00 96.88 264 PRO A CA 1
ATOM 2037 C C . PRO A 1 264 ? -17.178 -8.865 13.014 1.00 96.88 264 PRO A C 1
ATOM 2039 O O . PRO A 1 264 ? -16.299 -8.999 12.165 1.00 96.88 264 PRO A O 1
ATOM 2042 N N . TYR A 1 265 ? -18.449 -8.632 12.704 1.00 97.12 265 TYR A N 1
ATOM 2043 C CA . TYR A 1 265 ? -18.911 -8.270 11.359 1.00 97.12 265 TYR A CA 1
ATOM 2044 C C . TYR A 1 265 ? -18.996 -6.754 11.209 1.00 97.12 265 TYR A C 1
ATOM 2046 O O . TYR A 1 265 ? -19.088 -6.041 12.211 1.00 97.12 265 TYR A O 1
ATOM 2054 N N . LEU A 1 266 ? -19.020 -6.259 9.968 1.00 95.75 266 LEU A N 1
ATOM 2055 C CA . LEU A 1 266 ? -19.134 -4.822 9.704 1.00 95.75 266 LEU A CA 1
ATOM 2056 C C . LEU A 1 266 ? -20.393 -4.200 10.341 1.00 95.75 266 LEU A C 1
ATOM 2058 O O . LEU A 1 266 ? -20.323 -3.087 10.853 1.00 95.75 266 LEU A O 1
ATOM 2062 N N . ASP A 1 267 ? -21.509 -4.932 10.377 1.00 94.00 267 ASP A N 1
ATOM 2063 C CA . ASP A 1 267 ? -22.781 -4.470 10.960 1.00 94.00 267 ASP A CA 1
ATOM 2064 C C . ASP A 1 267 ? -22.716 -4.234 12.482 1.00 94.00 267 ASP A C 1
ATOM 2066 O O . ASP A 1 267 ? -23.554 -3.528 13.046 1.00 94.00 267 ASP A O 1
ATOM 2070 N N . GLU A 1 268 ? -21.725 -4.818 13.162 1.00 92.75 268 GLU A N 1
ATOM 2071 C CA . GLU A 1 268 ? -21.525 -4.687 14.609 1.00 92.75 268 GLU A CA 1
ATOM 2072 C C . GLU A 1 268 ? -20.583 -3.534 14.996 1.00 92.75 268 GLU A C 1
ATOM 2074 O O . GLU A 1 268 ? -20.366 -3.301 16.191 1.00 92.75 268 GLU A O 1
ATOM 2079 N N . LEU A 1 269 ? -19.986 -2.853 14.009 1.00 91.25 269 LEU A N 1
ATOM 2080 C CA . LEU A 1 269 ? -18.965 -1.814 14.181 1.00 91.25 269 LEU A CA 1
ATOM 2081 C C . LEU A 1 269 ? -19.542 -0.418 13.977 1.00 91.25 269 LEU A C 1
ATOM 2083 O O . LEU A 1 269 ? -20.258 -0.161 12.985 1.00 91.25 269 LEU A O 1
#